Protein AF-A0A1H8G5E6-F1 (afdb_monomer_lite)

Secondary structure (DSSP, 8-state):
-----PPPHHHHHHHHHHHHHHHHHHTT--BPPHHIIIIIHHHHHHHHHHHHHHHHHHHHHHT-SHHHHHHHHHHHTT--SS-GGGS-HHHHHHHHHHHHHHHHHHHIIIIIHHHHHHHHHTS---BHHHHHHHHHHHHHHHHHHHHTHHHHTGGGTS---EEE-TTT--EEE---HHHHHHHHHHHHHHHHHHHHHHHHHHHHHHHHHHHHHHHHHHHHHHHHHHH-

Structure (mmCIF, N/CA/C/O backbone):
data_AF-A0A1H8G5E6-F1
#
_entry.id   AF-A0A1H8G5E6-F1
#
loop_
_atom_site.group_PDB
_atom_site.id
_atom_site.type_symbol
_atom_site.label_atom_id
_atom_site.label_alt_id
_atom_site.label_comp_id
_atom_site.label_asym_id
_atom_site.label_entity_id
_atom_site.label_seq_id
_atom_site.pdbx_PDB_ins_code
_atom_site.Cartn_x
_atom_site.Cartn_y
_atom_site.Cartn_z
_atom_site.occupancy
_atom_site.B_iso_or_equiv
_atom_site.auth_seq_id
_atom_site.auth_comp_id
_atom_site.auth_asym_id
_atom_site.auth_atom_id
_atom_site.pdbx_PDB_model_num
ATOM 1 N N . MET A 1 1 ? -27.940 29.537 53.651 1.00 40.94 1 MET A N 1
ATOM 2 C CA . MET A 1 1 ? -28.148 28.122 54.027 1.00 40.94 1 MET A CA 1
ATOM 3 C C . MET A 1 1 ? -28.596 27.375 52.782 1.00 40.94 1 MET A C 1
ATOM 5 O O . MET A 1 1 ? -29.766 27.451 52.431 1.00 40.94 1 MET A O 1
ATOM 9 N N . SER A 1 2 ? -27.653 26.767 52.059 1.00 41.88 2 SER A N 1
ATOM 10 C CA . SER A 1 2 ? -27.967 25.939 50.889 1.00 41.88 2 SER A CA 1
ATOM 11 C C . SER A 1 2 ? -28.468 24.584 51.388 1.00 41.88 2 SER A C 1
ATOM 13 O O . SER A 1 2 ? -27.817 23.976 52.236 1.00 41.88 2 SER A O 1
ATOM 15 N N . LYS A 1 3 ? -29.653 24.152 50.949 1.00 46.59 3 LYS A N 1
ATOM 16 C CA . LYS A 1 3 ? -30.165 22.811 51.245 1.00 46.59 3 LYS A CA 1
ATOM 17 C C . LYS A 1 3 ? -29.425 21.829 50.341 1.00 46.59 3 LYS A C 1
ATOM 19 O O . LYS A 1 3 ? -29.673 21.812 49.142 1.00 46.59 3 LYS A O 1
ATOM 24 N N . ASP A 1 4 ? -28.549 21.019 50.926 1.00 50.78 4 ASP A N 1
ATOM 25 C CA . ASP A 1 4 ? -28.005 19.828 50.273 1.00 50.78 4 ASP A CA 1
ATOM 26 C C . ASP A 1 4 ? -29.141 18.821 50.051 1.00 50.78 4 ASP A C 1
ATOM 28 O O . ASP A 1 4 ? -29.462 17.993 50.911 1.00 50.78 4 ASP A O 1
ATOM 32 N N . GLU A 1 5 ? -29.798 18.915 48.896 1.00 52.75 5 GLU A N 1
ATOM 33 C CA . GLU A 1 5 ? -30.691 17.866 48.420 1.00 52.75 5 GLU A CA 1
ATOM 34 C C . GLU A 1 5 ? -29.858 16.625 48.103 1.00 52.75 5 GLU A C 1
ATOM 36 O O . GLU A 1 5 ? -29.075 16.579 47.152 1.00 52.75 5 GLU A O 1
ATOM 41 N N . LYS A 1 6 ? -30.009 15.593 48.941 1.00 59.47 6 LYS A N 1
ATOM 42 C CA . LYS A 1 6 ? -29.376 14.298 48.698 1.00 59.47 6 LYS A CA 1
ATOM 43 C C . LYS A 1 6 ? -29.884 13.745 47.359 1.00 59.47 6 LYS A C 1
ATOM 45 O O . LYS A 1 6 ? -31.099 13.636 47.186 1.00 59.47 6 LYS A O 1
ATOM 50 N N . PRO A 1 7 ? -28.984 13.354 46.440 1.00 60.81 7 PRO A N 1
ATOM 51 C CA . PRO A 1 7 ? -29.374 12.864 45.124 1.00 60.81 7 PRO A CA 1
ATOM 52 C C . PRO A 1 7 ? -30.270 11.633 45.260 1.00 60.81 7 PRO A C 1
ATOM 54 O O . PRO A 1 7 ? -30.016 10.756 46.095 1.00 60.81 7 PRO A O 1
ATOM 57 N N . SER A 1 8 ? -31.323 11.561 44.442 1.00 78.12 8 SER A N 1
ATOM 58 C CA . SER A 1 8 ? -32.272 10.454 44.511 1.00 78.12 8 SER A CA 1
ATOM 59 C C . SER A 1 8 ? -31.592 9.121 44.178 1.00 78.12 8 SER A C 1
ATOM 61 O O . SER A 1 8 ? -30.562 9.053 43.499 1.00 78.12 8 SER A O 1
ATOM 63 N N . ARG A 1 9 ? -32.195 8.010 44.619 1.00 69.94 9 ARG A N 1
ATOM 64 C CA . ARG A 1 9 ? -31.722 6.659 44.267 1.00 69.94 9 ARG A CA 1
ATOM 65 C C . ARG A 1 9 ? -31.643 6.442 42.750 1.00 69.94 9 ARG A C 1
ATOM 67 O O . ARG A 1 9 ? -30.745 5.734 42.297 1.00 69.94 9 ARG A O 1
ATOM 74 N N . ALA A 1 10 ? -32.542 7.057 41.980 1.00 67.75 10 ALA A N 1
ATOM 75 C CA . ALA A 1 10 ? -32.539 6.987 40.521 1.00 67.75 10 ALA A CA 1
ATOM 76 C C . ALA A 1 10 ? -31.356 7.761 39.917 1.00 67.75 10 ALA A C 1
ATOM 78 O O . ALA A 1 10 ? -30.710 7.260 38.997 1.00 67.75 10 ALA A O 1
ATOM 79 N N . ASP A 1 11 ? -30.996 8.914 40.487 1.00 66.19 11 ASP A N 1
ATOM 80 C CA . ASP A 1 11 ? -29.836 9.700 40.049 1.00 66.19 11 ASP A CA 1
ATOM 81 C C . ASP A 1 11 ? -28.517 9.000 40.366 1.00 66.19 11 ASP A C 1
ATOM 83 O O . ASP A 1 11 ? -27.605 8.981 39.541 1.00 66.19 11 ASP A O 1
ATOM 87 N N . LEU A 1 12 ? -28.424 8.356 41.530 1.00 69.50 12 LEU A N 1
ATOM 88 C CA . LEU A 1 12 ? -27.279 7.524 41.904 1.00 69.50 12 LEU A CA 1
ATOM 89 C C . LEU A 1 12 ? -27.131 6.301 40.988 1.00 69.50 12 LEU A C 1
ATOM 91 O O . LEU A 1 12 ? -26.017 5.981 40.574 1.00 69.50 12 LEU A O 1
ATOM 95 N N . ALA A 1 13 ? -28.233 5.635 40.634 1.00 68.94 13 ALA A N 1
ATOM 96 C CA . ALA A 1 13 ? -28.220 4.512 39.698 1.00 68.94 13 ALA A CA 1
ATOM 97 C C . ALA A 1 13 ? -27.838 4.957 38.278 1.00 68.94 13 ALA A C 1
ATOM 99 O O . ALA A 1 13 ? -26.996 4.324 37.641 1.00 68.94 13 ALA A O 1
ATOM 100 N N . ARG A 1 14 ? -28.388 6.084 37.808 1.00 66.31 14 ARG A N 1
ATOM 101 C CA . ARG A 1 14 ? -28.044 6.700 36.521 1.00 66.31 14 ARG A CA 1
ATOM 102 C C . ARG A 1 14 ? -26.569 7.091 36.475 1.00 66.31 14 ARG A C 1
ATOM 104 O O . ARG A 1 14 ? -25.896 6.732 35.517 1.00 66.31 14 ARG A O 1
ATOM 111 N N . ARG A 1 15 ? -26.043 7.734 37.525 1.00 63.72 15 ARG A N 1
ATOM 112 C CA . ARG A 1 15 ? -24.619 8.092 37.655 1.00 63.72 15 ARG A CA 1
ATOM 113 C C . ARG A 1 15 ? -23.705 6.875 37.677 1.00 63.72 15 ARG A C 1
ATOM 115 O O . ARG A 1 15 ? -22.676 6.914 37.022 1.00 63.72 15 ARG A O 1
ATOM 122 N N . LYS A 1 16 ? -24.081 5.787 38.357 1.00 67.75 16 LYS A N 1
ATOM 123 C CA . LYS A 1 16 ? -23.313 4.530 38.334 1.00 67.75 16 LYS A CA 1
ATOM 124 C C . LYS A 1 16 ? -23.308 3.872 36.955 1.00 67.75 16 LYS A C 1
ATOM 126 O O . LYS A 1 16 ? -22.277 3.361 36.538 1.00 67.75 16 LYS A O 1
ATOM 131 N N . ARG A 1 17 ? -24.435 3.900 36.237 1.00 65.00 17 ARG A N 1
ATOM 132 C CA . ARG A 1 17 ? -24.546 3.355 34.872 1.00 65.00 17 ARG A CA 1
ATOM 133 C C . ARG A 1 17 ? -23.722 4.164 33.873 1.00 65.00 17 ARG A C 1
ATOM 135 O O . ARG A 1 17 ? -22.998 3.589 33.073 1.00 65.00 17 ARG A O 1
ATOM 142 N N . ILE A 1 18 ? -23.802 5.487 33.988 1.00 60.78 18 ILE A N 1
ATOM 143 C CA . ILE A 1 18 ? -22.958 6.463 33.296 1.00 60.78 18 ILE A CA 1
ATOM 144 C C . ILE A 1 18 ? -21.492 6.159 33.617 1.00 60.78 18 ILE A C 1
ATOM 146 O O . ILE A 1 18 ? -20.744 5.835 32.711 1.00 60.78 18 ILE A O 1
ATOM 150 N N . GLN A 1 19 ? -21.084 6.126 34.886 1.00 58.16 19 GLN A N 1
ATOM 151 C CA . GLN A 1 19 ? -19.709 5.800 35.276 1.00 58.16 19 GLN A CA 1
ATOM 152 C C . GLN A 1 19 ? -19.228 4.442 34.759 1.00 58.16 19 GLN A C 1
ATOM 154 O O . GLN A 1 19 ? -18.068 4.353 34.394 1.00 58.16 19 GLN A O 1
ATOM 159 N N . ALA A 1 20 ? -20.069 3.406 34.708 1.00 59.12 20 ALA A N 1
ATOM 160 C CA . ALA A 1 20 ? -19.693 2.106 34.150 1.00 59.12 20 ALA A CA 1
ATOM 161 C C . ALA A 1 20 ? -19.451 2.182 32.631 1.00 59.12 20 ALA A C 1
ATOM 163 O O . ALA A 1 20 ? -18.379 1.801 32.176 1.00 59.12 20 ALA A O 1
ATOM 164 N N . LEU A 1 21 ? -20.384 2.776 31.876 1.00 56.91 21 LEU A N 1
ATOM 165 C CA . LEU A 1 21 ? -20.224 3.048 30.438 1.00 56.91 21 LEU A CA 1
ATOM 166 C C . LEU A 1 21 ? -18.992 3.923 30.150 1.00 56.91 21 LEU A C 1
ATOM 168 O O . LEU A 1 21 ? -18.261 3.690 29.192 1.00 56.91 21 LEU A O 1
ATOM 172 N N . TYR A 1 22 ? -18.735 4.918 31.001 1.00 55.50 22 TYR A N 1
ATOM 173 C CA . TYR A 1 22 ? -17.594 5.819 30.869 1.00 55.50 22 TYR A CA 1
ATOM 174 C C . TYR A 1 22 ? -16.282 5.210 31.367 1.00 55.50 22 TYR A C 1
ATOM 176 O O . TYR A 1 22 ? -15.231 5.643 30.915 1.00 55.50 22 TYR A O 1
ATOM 184 N N . LYS A 1 23 ? -16.303 4.198 32.241 1.00 48.22 23 LYS A N 1
ATOM 185 C CA . LYS A 1 23 ? -15.109 3.455 32.670 1.00 48.22 23 LYS A CA 1
ATOM 186 C C . LYS A 1 23 ? -14.569 2.583 31.533 1.00 48.22 23 LYS A C 1
ATOM 188 O O . LYS A 1 23 ? -13.357 2.559 31.345 1.00 48.22 23 LYS A O 1
ATOM 193 N N . ASP A 1 24 ? -15.450 1.992 30.725 1.00 51.56 24 ASP A N 1
ATOM 194 C CA . ASP A 1 24 ? -15.076 1.272 29.495 1.00 51.56 24 ASP A CA 1
ATOM 195 C C . ASP A 1 24 ? -14.488 2.217 28.424 1.00 51.56 24 ASP A C 1
ATOM 197 O O . ASP A 1 24 ? -13.562 1.860 27.694 1.00 51.56 24 ASP A O 1
ATOM 201 N N . LEU A 1 25 ? -14.965 3.466 28.369 1.00 53.72 25 LEU A N 1
ATOM 202 C CA . LEU A 1 25 ? -14.396 4.529 27.525 1.00 53.72 25 LEU A CA 1
ATOM 203 C C . LEU A 1 25 ? -13.064 5.086 28.072 1.00 53.72 25 LEU A C 1
ATOM 205 O O . LEU A 1 25 ? -12.154 5.369 27.290 1.00 53.72 25 LEU A O 1
ATOM 209 N N . ALA A 1 26 ? -12.937 5.227 29.397 1.00 43.47 26 ALA A N 1
ATOM 210 C CA . ALA A 1 26 ? -11.793 5.823 30.095 1.00 43.47 26 ALA A CA 1
ATOM 211 C C . ALA A 1 26 ? -10.578 4.894 30.199 1.00 43.47 26 ALA A C 1
ATOM 213 O O . ALA A 1 26 ? -9.447 5.373 30.159 1.00 43.47 26 ALA A O 1
ATOM 214 N N . LEU A 1 27 ? -10.797 3.579 30.309 1.00 49.34 27 LEU A N 1
ATOM 215 C CA . LEU A 1 27 ? -9.716 2.588 30.323 1.00 49.34 27 LEU A CA 1
ATOM 216 C C . LEU A 1 27 ? -9.159 2.296 28.926 1.00 49.34 27 LEU A C 1
ATOM 218 O O . LEU A 1 27 ? -8.155 1.609 28.805 1.00 49.34 27 LEU A O 1
ATOM 222 N N . GLY A 1 28 ? -9.746 2.894 27.883 1.00 59.09 28 GLY A N 1
ATOM 223 C CA . GLY A 1 28 ? -9.343 2.663 26.508 1.00 59.09 28 GLY A CA 1
ATOM 224 C C . GLY A 1 28 ? -9.721 1.251 26.108 1.00 59.09 28 GLY A C 1
ATOM 225 O O . GLY A 1 28 ? -8.910 0.352 26.253 1.00 59.09 28 GLY A O 1
ATOM 226 N N . ARG A 1 29 ? -10.953 1.094 25.608 1.00 72.19 29 ARG A N 1
ATOM 227 C CA . ARG A 1 29 ? -11.493 -0.141 25.029 1.00 72.19 29 ARG A CA 1
ATOM 228 C C . ARG A 1 29 ? -10.386 -1.092 24.567 1.00 72.19 29 ARG A C 1
ATOM 230 O O . ARG A 1 29 ? -9.673 -0.765 23.622 1.00 72.19 29 ARG A O 1
ATOM 237 N N . GLU A 1 30 ? -10.253 -2.221 25.252 1.00 76.12 30 GLU A N 1
ATOM 238 C CA . GLU A 1 30 ? -9.234 -3.230 24.947 1.00 76.12 30 GLU A CA 1
ATOM 239 C C . GLU A 1 30 ? -9.726 -4.161 23.833 1.00 76.12 30 GLU A C 1
ATOM 241 O O . GLU A 1 30 ? -8.965 -4.539 22.945 1.00 76.12 30 GLU A O 1
ATOM 246 N N . GLU A 1 31 ? -11.031 -4.439 23.808 1.00 83.94 31 GLU A N 1
ATOM 247 C CA . GLU A 1 31 ? -11.641 -5.387 22.880 1.00 83.94 31 GLU A CA 1
ATOM 248 C C . GLU A 1 31 ? -12.154 -4.748 21.581 1.00 83.94 31 GLU A C 1
ATOM 250 O O . GLU A 1 31 ? -12.761 -3.671 21.551 1.00 83.94 31 GLU A O 1
ATOM 255 N N . LEU A 1 32 ? -11.968 -5.474 20.480 1.00 86.81 32 LEU A N 1
ATOM 256 C CA . LEU A 1 32 ? -12.544 -5.122 19.186 1.00 86.81 32 LEU A CA 1
ATOM 257 C C . LEU A 1 32 ? -14.054 -5.379 19.174 1.00 86.81 32 LEU A C 1
ATOM 259 O O . LEU A 1 32 ? -14.525 -6.414 19.651 1.00 86.81 32 LEU A O 1
ATOM 263 N N . ASN A 1 33 ? -14.809 -4.473 18.556 1.00 86.25 33 ASN A N 1
ATOM 264 C CA . ASN A 1 33 ? -16.237 -4.694 18.330 1.00 86.25 33 ASN A CA 1
ATOM 265 C C . ASN A 1 33 ? -16.465 -5.613 17.102 1.00 86.25 33 ASN A C 1
ATOM 267 O O . ASN A 1 33 ? -15.547 -5.796 16.297 1.00 86.25 33 ASN A O 1
ATOM 271 N N . PRO A 1 34 ? -17.671 -6.188 16.919 1.00 88.56 34 PRO A N 1
ATOM 272 C CA . PRO A 1 34 ? -17.957 -7.063 15.777 1.00 88.56 34 PRO A CA 1
ATOM 273 C C . PRO A 1 34 ? -17.716 -6.395 14.420 1.00 88.56 34 PRO A C 1
ATOM 275 O O . PRO A 1 34 ? -17.130 -7.005 13.535 1.00 88.56 34 PRO A O 1
ATOM 278 N N . GLY A 1 35 ? -18.068 -5.113 14.270 1.00 88.12 35 GLY A N 1
ATOM 279 C CA . GLY A 1 35 ? -17.821 -4.369 13.032 1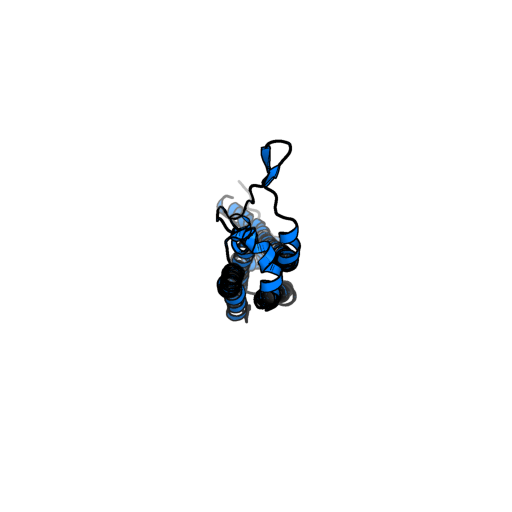.00 88.12 35 GLY A CA 1
ATOM 280 C C . GLY A 1 35 ? -16.333 -4.267 12.684 1.00 88.12 35 GLY A C 1
ATOM 281 O O . GLY A 1 35 ? -15.954 -4.334 11.518 1.00 88.12 35 GLY A O 1
ATOM 282 N N . GLU A 1 36 ? -15.457 -4.168 13.678 1.00 90.88 36 GLU A N 1
ATOM 283 C CA . GLU A 1 36 ? -14.013 -4.143 13.455 1.00 90.88 36 GLU A CA 1
ATOM 284 C C . GLU A 1 36 ? -13.464 -5.511 13.0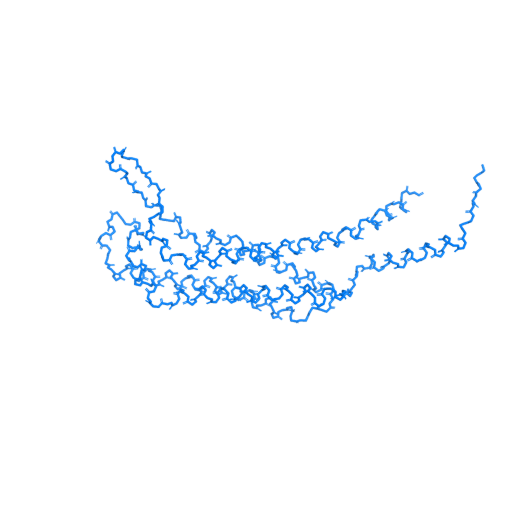78 1.00 90.88 36 GLU A C 1
ATOM 286 O O . GLU A 1 36 ? -12.695 -5.610 12.120 1.00 90.88 36 GLU A O 1
ATOM 291 N N . LYS A 1 37 ? -13.883 -6.553 13.807 1.00 92.00 37 LYS A N 1
ATOM 292 C CA . LYS A 1 37 ? -13.446 -7.937 13.581 1.00 92.00 37 LYS A CA 1
ATOM 293 C C . LYS A 1 37 ? -13.922 -8.475 12.232 1.00 92.00 37 LYS A C 1
ATOM 295 O O . LYS A 1 37 ? -13.148 -9.099 11.515 1.00 92.00 37 LYS A O 1
ATOM 300 N N . GLU A 1 38 ? -15.183 -8.233 11.892 1.00 93.12 38 GLU A N 1
ATOM 301 C CA . GLU A 1 38 ? -15.859 -8.877 10.761 1.00 93.12 38 GLU A CA 1
ATOM 302 C C . GLU A 1 38 ? -15.846 -8.023 9.490 1.00 93.12 38 GLU A C 1
ATOM 304 O O . GLU A 1 38 ? -15.947 -8.565 8.391 1.00 93.12 38 GLU A O 1
ATOM 309 N N . VAL A 1 39 ? -15.700 -6.696 9.612 1.00 92.62 39 VAL A N 1
ATOM 310 C CA . VAL A 1 39 ? -15.788 -5.780 8.464 1.00 92.62 39 VAL A CA 1
ATOM 311 C C . VAL A 1 39 ? -14.502 -4.987 8.275 1.00 92.62 39 VAL A C 1
ATOM 313 O O . VAL A 1 39 ? -13.847 -5.146 7.246 1.00 92.62 39 VAL A O 1
ATOM 316 N N . LEU A 1 40 ? -14.105 -4.155 9.243 1.00 91.75 40 LEU A N 1
ATOM 317 C CA . LEU A 1 40 ? -12.987 -3.221 9.063 1.00 91.75 40 LEU A CA 1
ATOM 318 C C . LEU A 1 40 ? -11.666 -3.945 8.781 1.00 91.75 40 LEU A C 1
ATOM 320 O O . LEU A 1 40 ? -11.020 -3.670 7.771 1.00 91.75 40 LEU A O 1
ATOM 324 N N . ILE A 1 41 ? -11.259 -4.869 9.658 1.00 94.44 41 ILE A N 1
ATOM 325 C CA . ILE A 1 41 ? -9.977 -5.574 9.533 1.00 94.44 41 ILE A CA 1
ATOM 326 C C . ILE A 1 41 ? -9.930 -6.402 8.237 1.00 94.44 41 ILE A C 1
ATOM 328 O O . ILE A 1 41 ? -8.967 -6.231 7.479 1.00 94.44 41 ILE A O 1
ATOM 332 N N . PRO A 1 42 ? -10.942 -7.237 7.911 1.00 95.50 42 PRO A N 1
ATOM 333 C CA . PRO A 1 42 ? -10.962 -7.973 6.648 1.00 95.50 42 PRO A CA 1
ATOM 334 C C . PRO A 1 42 ? -10.933 -7.065 5.415 1.00 95.50 42 PRO A C 1
ATOM 336 O O . PRO A 1 42 ? -10.178 -7.331 4.480 1.00 95.50 42 PRO A O 1
ATOM 339 N N . GLN A 1 43 ? -11.691 -5.962 5.408 1.00 95.12 43 GLN A N 1
ATOM 340 C CA . GLN A 1 43 ? -11.692 -5.032 4.276 1.00 95.12 43 GLN A CA 1
ATOM 341 C C . GLN A 1 43 ? -10.334 -4.361 4.079 1.00 95.12 43 GLN A C 1
ATOM 343 O O . GLN A 1 43 ? -9.849 -4.287 2.950 1.00 95.12 43 GLN A O 1
ATOM 348 N N . LEU A 1 44 ? -9.701 -3.889 5.155 1.00 95.56 44 LEU A N 1
ATOM 349 C CA . LEU A 1 44 ? -8.383 -3.260 5.071 1.00 95.56 44 LEU A CA 1
ATOM 350 C C . LEU A 1 44 ? -7.325 -4.243 4.569 1.00 95.56 44 LEU A C 1
ATOM 352 O O . LEU A 1 44 ? -6.518 -3.884 3.714 1.00 95.56 44 LEU A O 1
ATOM 356 N N . ARG A 1 45 ? -7.369 -5.502 5.013 1.00 95.75 45 ARG A N 1
ATOM 357 C CA . ARG A 1 45 ? -6.499 -6.561 4.483 1.00 95.75 45 ARG A CA 1
ATOM 358 C C . ARG A 1 45 ? -6.731 -6.823 3.008 1.00 95.75 45 ARG A C 1
ATOM 360 O O . ARG A 1 45 ? -5.771 -6.817 2.248 1.00 95.75 45 ARG A O 1
ATOM 367 N N . GLY A 1 46 ? -7.989 -6.958 2.591 1.00 95.44 46 GLY A N 1
ATOM 368 C CA . GLY A 1 46 ? -8.327 -7.148 1.182 1.00 95.44 46 GLY A CA 1
ATOM 369 C C . GLY A 1 46 ? -7.812 -6.007 0.298 1.00 95.44 46 GLY A C 1
ATOM 370 O O . GLY A 1 46 ? -7.347 -6.249 -0.817 1.00 95.44 46 GLY A O 1
ATOM 371 N N . ARG A 1 47 ? -7.815 -4.765 0.805 1.00 95.38 47 ARG A N 1
ATOM 372 C CA . ARG A 1 47 ? -7.211 -3.612 0.116 1.00 95.38 47 ARG A CA 1
ATOM 373 C C . ARG A 1 47 ? -5.686 -3.713 0.045 1.00 95.38 47 ARG A C 1
ATOM 375 O O . ARG A 1 47 ? -5.127 -3.457 -1.017 1.00 95.38 47 ARG A O 1
ATOM 382 N N . VAL A 1 48 ? -5.013 -4.129 1.119 1.00 95.94 48 VAL A N 1
ATOM 383 C CA . VAL A 1 48 ? -3.554 -4.361 1.118 1.00 95.94 48 VAL A CA 1
ATOM 384 C C . VAL A 1 48 ? -3.159 -5.464 0.138 1.00 95.94 48 VAL A C 1
ATOM 386 O O . VAL A 1 48 ? -2.251 -5.277 -0.668 1.00 95.94 48 VAL A O 1
ATOM 389 N N . GLU A 1 49 ? -3.874 -6.586 0.145 1.00 96.12 49 GLU A N 1
ATOM 390 C CA . GLU A 1 49 ? -3.671 -7.685 -0.801 1.00 96.12 49 GLU A CA 1
ATOM 391 C C . GLU A 1 49 ? -3.917 -7.246 -2.247 1.00 96.12 49 GLU A C 1
ATOM 393 O O . GLU A 1 49 ? -3.197 -7.655 -3.157 1.00 96.12 49 GLU A O 1
ATOM 398 N N . PHE A 1 50 ? -4.918 -6.394 -2.480 1.00 94.06 50 PHE A N 1
ATOM 399 C CA . PHE A 1 50 ? -5.143 -5.808 -3.795 1.00 94.06 50 PHE A CA 1
ATOM 400 C C . PHE A 1 50 ? -3.960 -4.940 -4.236 1.00 94.06 50 PHE A C 1
ATOM 402 O O . PHE A 1 50 ? -3.480 -5.106 -5.358 1.00 94.06 50 PHE A O 1
ATOM 409 N N . MET A 1 51 ? -3.463 -4.057 -3.362 1.00 93.31 51 MET A N 1
ATOM 410 C CA . MET A 1 51 ? -2.289 -3.228 -3.657 1.00 93.31 51 MET A CA 1
ATOM 411 C C . MET A 1 51 ? -1.066 -4.098 -3.981 1.00 93.31 51 MET A C 1
ATOM 413 O O . MET A 1 51 ? -0.397 -3.858 -4.983 1.00 93.31 51 MET A O 1
ATOM 417 N N . LEU A 1 52 ? -0.826 -5.166 -3.211 1.00 94.25 52 LEU A N 1
ATOM 418 C CA . LEU A 1 52 ? 0.233 -6.142 -3.489 1.00 94.25 52 LEU A CA 1
ATOM 419 C C . LEU A 1 52 ? 0.116 -6.753 -4.887 1.00 94.25 52 LEU A C 1
ATOM 421 O O . LEU A 1 52 ? 1.095 -6.760 -5.633 1.00 94.25 52 LEU A O 1
ATOM 425 N N . ARG A 1 53 ? -1.079 -7.218 -5.273 1.00 93.56 53 ARG A N 1
ATOM 426 C CA . ARG A 1 53 ? -1.307 -7.783 -6.614 1.00 93.56 53 ARG A CA 1
ATOM 427 C C . ARG A 1 53 ? -1.004 -6.775 -7.722 1.00 93.56 53 ARG A C 1
ATOM 429 O O . ARG A 1 53 ? -0.445 -7.157 -8.746 1.00 93.56 53 ARG A O 1
ATOM 436 N N . ARG A 1 54 ? -1.325 -5.494 -7.524 1.00 89.31 54 ARG A N 1
ATOM 437 C CA . ARG A 1 54 ? -1.037 -4.441 -8.511 1.00 89.31 54 ARG A CA 1
ATOM 438 C C . ARG A 1 54 ? 0.444 -4.107 -8.613 1.00 89.31 54 ARG A C 1
ATOM 440 O O . ARG A 1 54 ? 0.946 -3.983 -9.725 1.00 89.31 54 ARG A O 1
ATOM 447 N N . PHE A 1 55 ? 1.174 -4.059 -7.502 1.00 89.44 55 PHE A N 1
ATOM 448 C CA . PHE A 1 55 ? 2.633 -3.918 -7.557 1.00 89.44 55 PHE A CA 1
ATOM 449 C C . PHE A 1 55 ? 3.312 -5.123 -8.222 1.00 89.44 55 PHE A C 1
ATOM 451 O O . PHE A 1 55 ? 4.227 -4.953 -9.026 1.00 89.44 55 PHE A O 1
ATOM 458 N N . GLN A 1 56 ? 2.827 -6.339 -7.969 1.00 91.38 56 GLN A N 1
ATOM 459 C CA . GLN A 1 56 ? 3.307 -7.539 -8.662 1.00 91.38 56 GLN A CA 1
ATOM 460 C C . GLN A 1 56 ? 3.016 -7.494 -10.167 1.00 91.38 56 GLN A C 1
ATOM 462 O O . GLN A 1 56 ? 3.842 -7.918 -10.974 1.00 91.38 56 GLN A O 1
ATOM 467 N N . GLU A 1 57 ? 1.867 -6.954 -10.567 1.00 87.44 57 GLU A N 1
ATOM 468 C CA . GLU A 1 57 ? 1.554 -6.738 -11.976 1.00 87.44 57 GLU A CA 1
ATOM 469 C C . GLU A 1 57 ? 2.471 -5.692 -12.617 1.00 87.44 57 GLU A C 1
ATOM 471 O O . GLU A 1 57 ? 3.006 -5.957 -13.692 1.00 87.44 57 GLU A O 1
ATOM 476 N N . LEU A 1 58 ? 2.724 -4.560 -11.953 1.00 84.00 58 LEU A N 1
ATOM 477 C CA . LEU A 1 58 ? 3.698 -3.558 -12.403 1.00 84.00 58 LEU A CA 1
ATOM 478 C C . LEU A 1 58 ? 5.081 -4.181 -12.622 1.00 84.00 58 LEU A C 1
ATOM 480 O O . LEU A 1 58 ? 5.698 -3.985 -13.669 1.00 84.00 58 LEU A O 1
ATOM 484 N N . LYS A 1 59 ? 5.532 -5.012 -11.678 1.00 86.69 59 LYS A N 1
ATOM 485 C CA . LYS A 1 59 ? 6.781 -5.774 -11.796 1.00 86.69 59 LYS A CA 1
ATOM 486 C C . LYS A 1 59 ? 6.762 -6.744 -12.984 1.00 86.69 59 LYS A C 1
ATOM 488 O O . LYS A 1 59 ? 7.755 -6.896 -13.697 1.00 86.69 59 LYS A O 1
ATOM 493 N N . ARG A 1 60 ? 5.627 -7.399 -13.240 1.00 87.38 60 ARG A N 1
ATOM 494 C CA . ARG A 1 60 ? 5.449 -8.293 -14.396 1.00 87.38 60 ARG A CA 1
ATOM 495 C C . ARG A 1 60 ? 5.506 -7.532 -15.722 1.00 87.38 60 ARG A C 1
ATOM 497 O O . ARG A 1 60 ? 6.081 -8.034 -16.680 1.00 87.38 60 ARG A O 1
ATOM 504 N N . ILE A 1 61 ? 4.933 -6.331 -15.782 1.00 81.56 61 ILE A N 1
ATOM 505 C CA . ILE A 1 61 ? 5.023 -5.467 -16.964 1.00 81.56 61 ILE A CA 1
ATOM 506 C C . ILE A 1 61 ? 6.483 -5.048 -17.172 1.00 81.56 61 ILE A C 1
ATOM 508 O O . ILE A 1 61 ? 6.997 -5.189 -18.278 1.00 81.56 61 ILE A O 1
ATOM 512 N N . ALA A 1 62 ? 7.176 -4.626 -16.110 1.00 79.19 62 ALA A N 1
ATOM 513 C CA . ALA A 1 62 ? 8.585 -4.239 -16.178 1.00 79.19 62 ALA A CA 1
ATOM 514 C C . ALA A 1 62 ? 9.525 -5.384 -16.603 1.00 79.19 62 ALA A C 1
ATOM 516 O O . ALA A 1 62 ? 10.537 -5.136 -17.249 1.00 79.19 62 ALA A O 1
ATOM 517 N N . SER A 1 63 ? 9.185 -6.637 -16.287 1.00 83.94 63 SER A N 1
ATOM 518 C CA . SER A 1 63 ? 9.970 -7.822 -16.674 1.00 83.94 63 SER A CA 1
ATOM 519 C C . SER A 1 63 ? 9.608 -8.406 -18.047 1.00 83.94 63 SER A C 1
ATOM 521 O O . SER A 1 63 ? 10.226 -9.381 -18.485 1.00 83.94 63 SER A O 1
ATOM 523 N N . ASN A 1 64 ? 8.629 -7.834 -18.758 1.00 81.75 64 ASN A N 1
ATOM 524 C CA . ASN A 1 64 ? 8.279 -8.285 -20.101 1.00 81.75 64 ASN A CA 1
ATOM 525 C C . ASN A 1 64 ? 9.418 -7.960 -21.090 1.00 81.75 64 ASN A C 1
ATOM 527 O O . ASN A 1 64 ? 9.891 -6.834 -21.163 1.00 81.75 64 ASN A O 1
ATOM 531 N N . LYS A 1 65 ? 9.847 -8.939 -21.890 1.00 76.62 65 LYS A N 1
ATOM 532 C CA . LYS A 1 65 ? 10.949 -8.784 -22.857 1.00 76.62 65 LYS A CA 1
ATOM 533 C C . LYS A 1 65 ? 10.596 -7.907 -24.063 1.00 76.62 65 LYS A C 1
ATOM 535 O O . LYS A 1 65 ? 11.503 -7.378 -24.705 1.00 76.62 65 LYS A O 1
ATOM 540 N N . ASP A 1 66 ? 9.309 -7.724 -24.342 1.00 73.19 66 ASP A N 1
ATOM 541 C CA . ASP A 1 66 ? 8.825 -6.903 -25.458 1.00 73.19 66 ASP A CA 1
ATOM 542 C C . ASP A 1 66 ? 8.796 -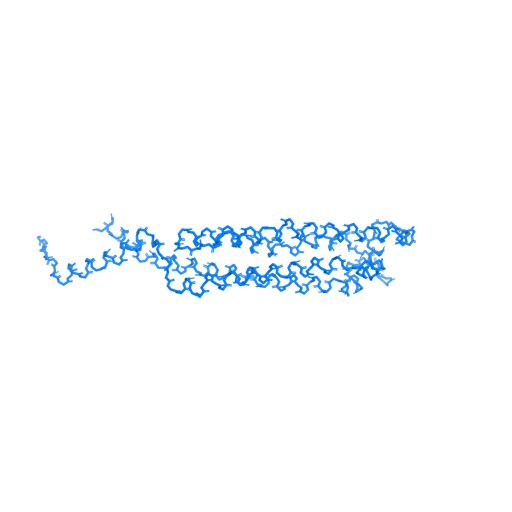5.407 -25.105 1.00 73.19 66 ASP A C 1
ATOM 544 O O . ASP A 1 66 ? 8.941 -4.540 -25.968 1.00 73.19 66 ASP A O 1
ATOM 548 N N . VAL A 1 67 ? 8.667 -5.103 -23.813 1.00 69.50 67 VAL A N 1
ATOM 549 C CA . VAL A 1 67 ? 8.635 -3.751 -23.238 1.00 69.50 67 VAL A CA 1
ATOM 550 C C . VAL A 1 67 ? 9.914 -2.967 -23.583 1.00 69.50 67 VAL A C 1
ATOM 552 O O . VAL A 1 67 ? 9.782 -1.874 -24.134 1.00 69.50 67 VAL A O 1
ATOM 555 N N . PRO A 1 68 ? 11.137 -3.516 -23.424 1.00 65.19 68 PRO A N 1
ATOM 556 C CA . PRO A 1 68 ? 12.362 -2.889 -23.917 1.00 65.19 68 PRO A CA 1
ATOM 557 C C . PRO A 1 68 ? 12.349 -2.561 -25.413 1.00 65.19 68 PRO A C 1
ATOM 559 O O . PRO A 1 68 ? 12.810 -1.492 -25.813 1.00 65.19 68 PRO A O 1
ATOM 562 N N . HIS A 1 69 ? 11.818 -3.448 -26.260 1.00 68.25 69 HIS A N 1
ATOM 563 C CA . HIS A 1 69 ? 11.762 -3.228 -27.709 1.00 68.25 69 HIS A CA 1
ATOM 564 C C . HIS A 1 69 ? 10.826 -2.080 -28.089 1.00 68.25 69 HIS A C 1
ATOM 566 O O . HIS A 1 69 ? 11.207 -1.229 -28.893 1.00 68.25 69 HIS A O 1
ATOM 572 N N . LEU A 1 70 ? 9.651 -2.015 -27.463 1.00 66.00 70 LEU A N 1
ATOM 573 C CA . LEU A 1 70 ? 8.691 -0.926 -27.655 1.00 66.00 70 LEU A CA 1
ATOM 574 C C . LEU A 1 70 ? 9.218 0.402 -27.092 1.00 66.00 70 LEU A C 1
ATOM 576 O O . LEU A 1 70 ? 9.019 1.456 -27.690 1.00 66.00 70 LEU A O 1
ATOM 580 N N . ALA A 1 71 ? 9.943 0.348 -25.975 1.00 63.59 71 ALA A N 1
ATOM 581 C CA . ALA A 1 71 ? 10.514 1.520 -25.331 1.00 63.59 71 ALA A CA 1
ATOM 582 C C . ALA A 1 71 ? 11.762 2.060 -26.035 1.00 63.59 71 ALA A C 1
ATOM 584 O O . ALA A 1 71 ? 11.989 3.259 -25.967 1.00 63.59 71 ALA A O 1
ATOM 585 N N . THR A 1 72 ? 12.562 1.233 -26.724 1.00 64.88 72 THR A N 1
ATOM 586 C CA . THR A 1 72 ? 13.875 1.631 -27.284 1.00 64.88 72 THR A CA 1
ATOM 587 C C . THR A 1 72 ? 13.779 2.849 -28.212 1.00 64.88 72 THR A C 1
ATOM 589 O O . THR A 1 72 ? 14.602 3.759 -28.126 1.00 64.88 72 THR A O 1
ATOM 592 N N . GLN A 1 73 ? 12.776 2.908 -29.094 1.00 62.31 73 GLN A N 1
ATOM 593 C CA . GLN A 1 73 ? 12.620 4.050 -30.005 1.00 62.31 73 GLN A CA 1
ATOM 594 C C . GLN A 1 73 ? 12.247 5.337 -29.262 1.00 62.31 73 GLN A C 1
ATOM 596 O O . GLN A 1 73 ? 12.804 6.395 -29.558 1.00 62.31 73 GLN A O 1
ATOM 601 N N . SER A 1 74 ? 11.365 5.239 -28.266 1.00 61.94 74 SER A N 1
ATOM 602 C CA . SER A 1 74 ? 10.973 6.369 -27.422 1.00 61.94 74 SER A CA 1
ATOM 603 C C . SER A 1 74 ? 12.125 6.806 -26.509 1.00 61.94 74 SER A C 1
ATOM 605 O O . SER A 1 74 ? 12.435 7.989 -26.463 1.00 61.94 74 SER A O 1
ATOM 607 N N . PHE A 1 75 ? 12.844 5.870 -25.878 1.00 61.47 75 PHE A N 1
ATOM 608 C CA . PHE A 1 75 ? 13.985 6.130 -24.989 1.00 61.47 75 PHE A CA 1
ATOM 609 C C . PHE A 1 75 ? 15.179 6.774 -25.686 1.00 61.47 75 PHE A C 1
ATOM 611 O O . PHE A 1 75 ? 15.889 7.559 -25.071 1.00 61.47 75 PHE A O 1
ATOM 618 N N . ARG A 1 76 ? 15.408 6.501 -26.976 1.00 62.00 76 ARG A N 1
ATOM 619 C CA . ARG A 1 76 ? 16.482 7.162 -27.735 1.00 62.00 76 ARG A CA 1
ATOM 620 C C . ARG A 1 76 ? 16.282 8.674 -27.829 1.00 62.00 76 ARG A C 1
ATOM 622 O O . ARG A 1 76 ? 17.258 9.416 -27.782 1.00 62.00 76 ARG A O 1
ATOM 629 N N . LYS A 1 77 ? 15.027 9.127 -27.933 1.00 58.69 77 LYS A N 1
ATOM 630 C CA . LYS A 1 77 ? 14.669 10.555 -27.898 1.00 58.69 77 LYS A CA 1
ATOM 631 C C . LYS A 1 77 ? 14.856 11.162 -26.498 1.00 58.69 77 LYS A C 1
ATOM 633 O O . LYS A 1 77 ? 14.854 12.378 -26.357 1.00 58.69 77 LYS A O 1
ATOM 638 N N . LEU A 1 78 ? 15.035 10.309 -25.488 1.00 53.78 78 LEU A N 1
ATOM 639 C CA . LEU A 1 78 ? 15.198 10.624 -24.075 1.00 53.78 78 LEU A CA 1
ATOM 640 C C . LEU A 1 78 ? 16.638 10.352 -23.609 1.00 53.78 78 LEU A C 1
ATOM 642 O O . LEU A 1 78 ? 16.839 9.787 -22.543 1.00 53.78 78 LEU A O 1
ATOM 646 N N . LEU A 1 79 ? 17.665 10.678 -24.396 1.00 56.94 79 LEU A N 1
ATOM 647 C CA . LEU A 1 79 ? 19.052 10.650 -23.912 1.00 56.94 79 LEU A CA 1
ATOM 648 C C . LEU A 1 79 ? 19.612 12.070 -23.879 1.00 56.94 79 LEU A C 1
ATOM 650 O O . LEU A 1 79 ? 19.368 12.826 -24.817 1.00 56.94 79 LEU A O 1
ATOM 654 N N . PRO A 1 80 ? 20.370 12.466 -22.834 1.00 51.84 80 PRO A N 1
ATOM 655 C CA . PRO A 1 80 ? 20.748 13.864 -22.607 1.00 51.84 80 PRO A CA 1
ATOM 656 C C . PRO A 1 80 ? 21.902 14.303 -23.528 1.00 51.84 80 PRO A C 1
ATOM 658 O O . PRO A 1 80 ? 22.547 15.326 -23.319 1.00 51.84 80 PRO A O 1
ATOM 661 N N . THR A 1 81 ? 22.204 13.493 -24.539 1.00 56.00 81 THR A N 1
ATOM 662 C CA . THR A 1 81 ? 23.235 13.718 -25.544 1.00 56.00 81 THR A CA 1
ATOM 663 C C . THR A 1 81 ? 22.759 14.714 -26.589 1.00 56.00 81 THR A C 1
ATOM 665 O O . THR A 1 81 ? 21.661 14.573 -27.115 1.00 56.00 81 THR A O 1
ATOM 668 N N . MET A 1 82 ? 23.635 15.651 -26.967 1.00 48.44 82 MET A N 1
ATOM 669 C CA . MET A 1 82 ? 23.381 16.627 -28.038 1.00 48.44 82 MET A CA 1
ATOM 670 C C . MET A 1 82 ? 23.091 15.986 -29.409 1.00 48.44 82 MET A C 1
ATOM 672 O O . MET A 1 82 ? 22.583 16.661 -30.298 1.00 48.44 82 MET A O 1
ATOM 676 N N . GLU A 1 83 ? 23.376 14.689 -29.582 1.00 59.97 83 GLU A N 1
ATOM 677 C CA . GLU A 1 83 ? 23.137 13.935 -30.817 1.00 59.97 83 GLU A CA 1
ATOM 678 C C . GLU A 1 83 ? 22.560 12.533 -30.503 1.00 59.97 83 GLU A C 1
ATOM 680 O O . GLU A 1 83 ? 23.278 11.530 -30.573 1.00 59.97 83 GLU A O 1
ATOM 685 N N . PRO A 1 84 ? 21.264 12.419 -30.149 1.00 58.09 84 PRO A N 1
ATOM 686 C CA . PRO A 1 84 ? 20.610 11.139 -29.826 1.00 58.09 84 PRO A CA 1
ATOM 687 C C . PRO A 1 84 ? 20.655 10.121 -30.985 1.00 58.09 84 PRO A C 1
ATOM 689 O O . PRO A 1 84 ? 20.580 8.905 -30.780 1.00 58.09 84 PRO A O 1
ATOM 692 N N . GLU A 1 85 ? 20.856 10.596 -32.216 1.00 62.53 85 GLU A N 1
ATOM 693 C CA . GLU A 1 85 ? 21.072 9.765 -33.403 1.00 62.53 85 GLU A CA 1
ATOM 694 C C . GLU A 1 85 ? 22.424 9.035 -33.403 1.00 62.53 85 GLU A C 1
ATOM 696 O O . GLU A 1 85 ? 22.544 7.982 -34.027 1.00 62.53 85 GLU A O 1
ATOM 701 N N . LYS A 1 86 ? 23.426 9.509 -32.654 1.00 64.19 86 LYS A N 1
ATOM 702 C CA . LYS A 1 86 ? 24.736 8.842 -32.554 1.00 64.19 86 LYS A CA 1
ATOM 703 C C . LYS A 1 86 ? 24.789 7.752 -31.488 1.00 64.19 86 LYS A C 1
ATOM 705 O O . LYS A 1 86 ? 25.733 6.964 -31.472 1.00 64.19 86 LYS A O 1
ATOM 710 N N . VAL A 1 87 ? 23.778 7.660 -30.624 1.00 66.38 87 VAL A N 1
ATOM 711 C CA . VAL A 1 87 ? 23.681 6.559 -29.662 1.00 66.38 87 VAL A CA 1
ATOM 712 C C . VAL A 1 87 ? 23.249 5.293 -30.397 1.00 66.38 87 VAL A C 1
ATOM 714 O O . VAL A 1 87 ? 22.232 5.282 -31.095 1.00 66.38 87 VAL A O 1
ATOM 717 N N . SER A 1 88 ? 24.026 4.218 -30.254 1.00 75.00 88 SER A N 1
ATOM 718 C CA . SER A 1 88 ? 23.697 2.933 -30.868 1.00 75.00 88 SER A CA 1
ATOM 719 C C . SER A 1 88 ? 22.403 2.368 -30.273 1.00 75.00 88 SER A C 1
ATOM 721 O O . SER A 1 88 ? 22.132 2.514 -29.081 1.00 75.00 88 SER A O 1
ATOM 723 N N . ALA A 1 89 ? 21.604 1.669 -31.084 1.00 72.00 89 ALA A N 1
ATOM 724 C CA . ALA A 1 89 ? 20.381 1.019 -30.603 1.00 72.00 89 ALA A CA 1
ATOM 725 C C . ALA A 1 89 ? 20.653 0.033 -29.448 1.00 72.00 89 ALA A C 1
ATOM 727 O O . ALA A 1 89 ? 19.808 -0.157 -28.577 1.00 72.00 89 ALA A O 1
ATOM 728 N N . GLN A 1 90 ? 21.851 -0.559 -29.418 1.00 77.19 90 GLN A N 1
ATOM 729 C CA . GLN A 1 90 ? 22.287 -1.473 -28.366 1.00 77.19 90 GLN A CA 1
ATOM 730 C C . GLN A 1 90 ? 22.542 -0.758 -27.031 1.00 77.19 90 GLN A C 1
ATOM 732 O O . GLN A 1 90 ? 22.164 -1.284 -25.989 1.00 77.19 90 GLN A O 1
ATOM 737 N N . GLU A 1 91 ? 23.115 0.448 -27.055 1.00 71.75 91 GLU A N 1
ATOM 738 C CA . GLU A 1 91 ? 23.309 1.268 -2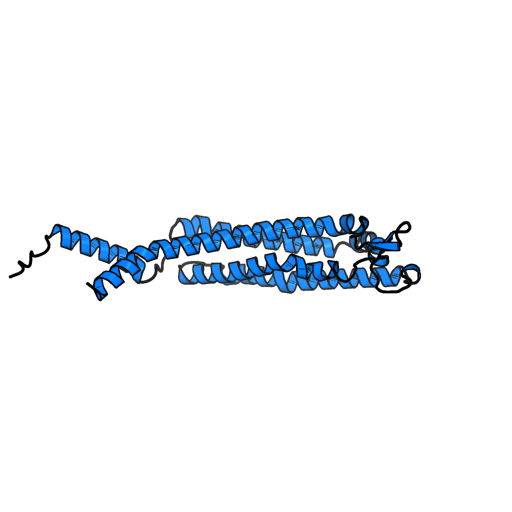5.852 1.00 71.75 91 GLU A CA 1
ATOM 739 C C . GLU A 1 91 ? 21.978 1.800 -25.309 1.00 71.75 91 GLU A C 1
ATOM 741 O O . GLU A 1 91 ? 21.754 1.780 -24.101 1.00 71.75 91 GLU A O 1
ATOM 746 N N . VAL A 1 92 ? 21.059 2.216 -26.190 1.00 70.00 92 VAL A N 1
ATOM 747 C CA . VAL A 1 92 ? 19.703 2.610 -25.773 1.00 70.00 92 VAL A CA 1
ATOM 748 C C . VAL A 1 92 ? 19.006 1.437 -25.091 1.00 70.00 92 VAL A C 1
ATOM 750 O O . VAL A 1 92 ? 18.493 1.588 -23.988 1.00 70.00 92 VAL A O 1
ATOM 753 N N . ARG A 1 93 ? 19.036 0.253 -25.713 1.00 73.06 93 ARG A N 1
ATOM 754 C CA . ARG A 1 93 ? 18.421 -0.953 -25.155 1.00 73.06 93 ARG A CA 1
ATOM 755 C C . ARG A 1 93 ? 18.997 -1.317 -23.788 1.00 73.06 93 ARG A C 1
ATOM 757 O O . ARG A 1 93 ? 18.223 -1.573 -22.876 1.00 73.06 93 ARG A O 1
ATOM 764 N N . ARG A 1 94 ? 20.324 -1.260 -23.628 1.00 76.38 94 ARG A N 1
ATOM 765 C CA . ARG A 1 94 ? 20.993 -1.496 -22.339 1.00 76.38 94 ARG A CA 1
ATOM 766 C C . ARG A 1 94 ? 20.459 -0.569 -21.243 1.00 76.38 94 ARG A C 1
ATOM 768 O O . ARG A 1 94 ? 20.143 -1.043 -20.162 1.00 76.38 94 ARG A O 1
ATOM 775 N N . ARG A 1 95 ? 20.295 0.724 -21.536 1.00 70.31 95 ARG A N 1
ATOM 776 C CA . ARG A 1 95 ? 19.753 1.705 -20.578 1.00 70.31 95 ARG A CA 1
ATOM 777 C C . ARG A 1 95 ? 18.285 1.469 -20.238 1.00 70.31 95 ARG A C 1
ATOM 779 O O . ARG A 1 95 ? 17.892 1.685 -19.098 1.00 70.31 95 ARG A O 1
ATOM 786 N N . VAL A 1 96 ? 17.477 1.029 -21.205 1.00 72.50 96 VAL A N 1
ATOM 787 C CA . VAL A 1 96 ? 16.086 0.630 -20.934 1.00 72.50 96 VAL A CA 1
ATOM 788 C C . VAL A 1 96 ? 16.045 -0.593 -20.023 1.00 72.50 96 VAL A C 1
ATOM 790 O O . VAL A 1 96 ? 15.278 -0.606 -19.065 1.00 72.50 96 VAL A O 1
ATOM 793 N N . ASP A 1 97 ? 16.880 -1.596 -20.294 1.00 76.62 97 ASP A N 1
ATOM 794 C CA . ASP A 1 97 ? 16.970 -2.803 -19.471 1.00 76.62 97 ASP A CA 1
ATOM 795 C C . ASP A 1 97 ? 17.429 -2.465 -18.037 1.00 76.62 97 ASP A C 1
ATOM 797 O O . ASP A 1 97 ? 16.831 -2.948 -17.077 1.00 76.62 97 ASP A O 1
ATOM 801 N N . GLU A 1 98 ? 18.430 -1.590 -17.883 1.00 77.81 98 GLU A N 1
ATOM 802 C CA . GLU A 1 98 ? 18.894 -1.074 -16.583 1.00 77.81 98 GLU A CA 1
ATOM 803 C C . GLU A 1 98 ? 17.772 -0.340 -15.834 1.00 77.81 98 GLU A C 1
ATOM 805 O O . GLU A 1 98 ? 17.481 -0.673 -14.688 1.00 77.81 98 GLU A O 1
ATOM 810 N N . PHE A 1 99 ? 17.065 0.580 -16.498 1.00 75.06 99 PHE A N 1
ATOM 811 C CA . PHE A 1 99 ? 15.931 1.301 -15.913 1.00 75.06 99 PHE A CA 1
ATOM 812 C C . PHE A 1 99 ? 14.811 0.360 -15.444 1.00 75.06 99 PHE A C 1
ATOM 814 O O . PHE A 1 99 ? 14.276 0.513 -14.346 1.00 75.06 99 PHE A O 1
ATOM 821 N N . LEU A 1 100 ? 14.439 -0.630 -16.259 1.00 78.75 100 LEU A N 1
ATOM 822 C CA . LEU A 1 100 ? 13.391 -1.586 -15.899 1.00 78.75 100 LEU A CA 1
ATOM 823 C C . LEU A 1 100 ? 13.819 -2.514 -14.764 1.00 78.75 100 LEU A C 1
ATOM 825 O O . LEU A 1 100 ? 12.968 -2.954 -13.989 1.00 78.75 100 LEU A O 1
ATOM 829 N N . LEU A 1 101 ? 15.111 -2.822 -14.657 1.00 83.50 101 LEU A N 1
ATOM 830 C CA . LEU A 1 101 ? 15.660 -3.587 -13.544 1.00 83.50 101 LEU A CA 1
ATOM 831 C C . LEU A 1 101 ? 15.641 -2.767 -12.245 1.00 83.50 101 LEU A C 1
ATOM 833 O O . LEU A 1 101 ? 15.184 -3.272 -11.221 1.00 83.50 101 LEU A O 1
ATOM 837 N N . GLU A 1 102 ? 16.057 -1.499 -12.297 1.00 80.62 102 GLU A N 1
ATOM 838 C CA . GLU A 1 102 ? 15.965 -0.565 -11.166 1.00 80.62 102 GLU A CA 1
ATOM 839 C C . GLU A 1 102 ? 14.517 -0.386 -10.702 1.00 80.62 102 GLU A C 1
ATOM 841 O O . GLU A 1 102 ? 14.229 -0.468 -9.509 1.00 80.62 102 GLU A O 1
ATOM 846 N N . LEU A 1 103 ? 13.583 -0.215 -11.643 1.00 79.62 103 LEU A N 1
ATOM 847 C CA . LEU A 1 103 ? 12.158 -0.102 -11.347 1.00 79.62 103 LEU A CA 1
ATOM 848 C C . LEU A 1 103 ? 11.634 -1.342 -10.612 1.00 79.62 103 LEU A C 1
ATOM 850 O O . LEU A 1 103 ? 10.879 -1.214 -9.651 1.00 79.62 103 LEU A O 1
ATOM 854 N N . GLN A 1 104 ? 12.039 -2.542 -11.037 1.00 85.94 104 GLN A N 1
ATOM 855 C CA . GLN A 1 104 ? 11.669 -3.785 -10.356 1.00 85.94 104 GLN A CA 1
ATOM 856 C C . GLN A 1 104 ? 12.229 -3.844 -8.932 1.00 85.94 104 GLN A C 1
ATOM 858 O O . GLN A 1 104 ? 11.480 -4.186 -8.018 1.00 85.94 104 GLN A O 1
ATOM 863 N N . GLY A 1 105 ? 13.501 -3.475 -8.742 1.00 85.06 105 GLY A N 1
ATOM 864 C CA . GLY A 1 105 ? 14.126 -3.400 -7.420 1.00 85.06 105 GLY A CA 1
ATOM 865 C C . GLY A 1 105 ? 13.396 -2.422 -6.500 1.00 85.06 105 GLY A C 1
ATOM 866 O O . GLY A 1 105 ? 12.980 -2.790 -5.405 1.00 85.06 105 GLY A O 1
ATOM 867 N N . HIS A 1 106 ? 13.109 -1.212 -6.988 1.00 83.38 106 HIS A N 1
ATOM 868 C CA . HIS A 1 106 ? 12.328 -0.226 -6.244 1.00 83.38 106 HIS A CA 1
ATOM 869 C C . HIS A 1 106 ? 10.918 -0.714 -5.899 1.00 83.38 106 HIS A C 1
ATOM 871 O O . HIS A 1 106 ? 10.445 -0.433 -4.796 1.00 83.38 106 HIS A O 1
ATOM 877 N N . ILE A 1 107 ? 10.245 -1.433 -6.807 1.00 86.75 107 ILE A N 1
ATOM 878 C CA . ILE A 1 107 ? 8.921 -2.009 -6.540 1.00 86.75 107 ILE A CA 1
ATOM 879 C C . ILE A 1 107 ? 8.986 -3.047 -5.413 1.00 86.75 107 ILE A C 1
ATOM 881 O O . ILE A 1 107 ? 8.131 -3.047 -4.520 1.00 86.75 107 ILE A O 1
ATOM 885 N N . ASP A 1 108 ? 9.991 -3.919 -5.445 1.00 89.56 108 ASP A N 1
ATOM 886 C CA . ASP A 1 108 ? 10.182 -4.950 -4.428 1.00 89.56 108 ASP A CA 1
ATOM 887 C C . ASP A 1 108 ? 10.485 -4.345 -3.056 1.00 89.56 108 ASP A C 1
ATOM 889 O O . ASP A 1 108 ? 9.799 -4.653 -2.080 1.00 89.56 108 ASP A O 1
ATOM 893 N N . GLU A 1 109 ? 11.482 -3.465 -2.992 1.00 88.75 109 GLU A N 1
ATOM 894 C CA . GLU A 1 109 ? 12.020 -2.929 -1.741 1.00 88.75 109 GLU A CA 1
ATOM 895 C C . GLU A 1 109 ? 11.060 -1.958 -1.052 1.00 88.75 109 GLU A C 1
ATOM 897 O O . GLU A 1 109 ? 10.892 -2.015 0.166 1.00 88.75 109 GLU A O 1
ATOM 902 N N . ASN A 1 110 ? 10.400 -1.080 -1.812 1.00 85.31 110 ASN A N 1
ATOM 903 C CA . ASN A 1 110 ? 9.602 -0.000 -1.227 1.00 85.31 110 ASN A CA 1
ATOM 904 C C . ASN A 1 110 ? 8.120 -0.353 -1.072 1.00 85.31 110 ASN A C 1
ATOM 906 O O . ASN A 1 110 ? 7.435 0.254 -0.245 1.00 85.31 110 ASN A O 1
ATOM 910 N N . PHE A 1 111 ? 7.614 -1.337 -1.825 1.00 89.25 111 PHE A N 1
ATOM 911 C CA . PHE A 1 111 ? 6.182 -1.649 -1.833 1.00 89.25 111 PHE A CA 1
ATOM 912 C C . PHE A 1 111 ? 5.879 -3.108 -1.525 1.00 89.25 111 PHE A C 1
ATOM 914 O O . PHE A 1 111 ? 5.199 -3.380 -0.534 1.00 89.25 111 PHE A O 1
ATOM 921 N N . ILE A 1 112 ? 6.365 -4.058 -2.330 1.00 93.00 112 ILE A N 1
ATOM 922 C CA . ILE A 1 112 ? 5.983 -5.469 -2.159 1.00 93.00 112 ILE A CA 1
ATOM 923 C C . ILE A 1 112 ? 6.471 -6.009 -0.813 1.00 93.00 112 ILE A C 1
ATOM 925 O O . ILE A 1 112 ? 5.668 -6.574 -0.068 1.00 93.00 112 ILE A O 1
ATOM 929 N N . GLY A 1 113 ? 7.748 -5.813 -0.479 1.00 93.50 113 GLY A N 1
ATOM 930 C CA . GLY A 1 113 ? 8.323 -6.226 0.801 1.00 93.50 113 GLY A CA 1
ATOM 931 C C . GLY A 1 113 ? 7.568 -5.615 1.986 1.00 93.50 113 GLY A C 1
ATOM 932 O O . GLY A 1 113 ? 6.947 -6.360 2.747 1.00 93.50 113 GLY A O 1
ATOM 933 N N . PRO A 1 114 ? 7.495 -4.276 2.099 1.00 94.00 114 PRO A N 1
ATOM 934 C CA . PRO A 1 114 ? 6.835 -3.610 3.221 1.00 94.00 114 PRO A CA 1
ATOM 935 C C . PRO A 1 114 ? 5.344 -3.940 3.387 1.00 94.00 114 PRO A C 1
ATOM 937 O O . PRO A 1 114 ? 4.856 -4.000 4.517 1.00 94.00 114 PRO A O 1
ATOM 940 N N . LEU A 1 115 ? 4.596 -4.151 2.297 1.00 95.00 115 LEU A N 1
ATOM 941 C CA . LEU A 1 115 ? 3.188 -4.565 2.374 1.00 95.00 115 LEU A CA 1
ATOM 942 C C . LEU A 1 115 ? 3.041 -6.044 2.767 1.00 95.00 115 LEU A C 1
ATOM 944 O O . LEU A 1 115 ? 2.118 -6.392 3.506 1.00 95.00 115 LEU A O 1
ATOM 948 N N . THR A 1 116 ? 3.952 -6.910 2.318 1.00 96.44 116 THR A N 1
ATOM 949 C CA . THR A 1 116 ? 3.982 -8.327 2.718 1.00 96.44 116 THR A CA 1
ATOM 950 C C . THR A 1 116 ? 4.311 -8.458 4.204 1.00 96.44 116 THR A C 1
ATOM 952 O O . THR A 1 116 ? 3.623 -9.172 4.933 1.00 96.44 116 THR A O 1
ATOM 955 N N . GLU A 1 117 ? 5.307 -7.707 4.678 1.00 95.62 117 GLU A N 1
ATOM 956 C CA . GLU A 1 117 ? 5.655 -7.613 6.096 1.00 95.62 117 GLU A CA 1
ATOM 957 C C . GLU A 1 117 ? 4.485 -7.101 6.935 1.00 95.62 117 GLU A C 1
ATOM 959 O O . GLU A 1 117 ? 4.220 -7.649 8.002 1.00 95.62 117 GLU A O 1
ATOM 964 N N . LEU A 1 118 ? 3.748 -6.093 6.452 1.00 96.12 118 LEU A N 1
ATOM 965 C CA . LEU A 1 118 ? 2.559 -5.578 7.131 1.00 96.12 118 LEU A CA 1
ATOM 966 C C . LEU A 1 118 ? 1.503 -6.679 7.325 1.00 96.12 118 LEU A C 1
ATOM 968 O O . LEU A 1 118 ? 1.004 -6.860 8.436 1.00 96.12 118 LEU A O 1
ATOM 972 N N . LEU A 1 119 ? 1.176 -7.431 6.267 1.00 95.31 119 LEU A N 1
ATOM 973 C CA . LEU A 1 119 ? 0.213 -8.535 6.356 1.00 95.31 119 LEU A CA 1
ATOM 974 C C . LEU A 1 119 ? 0.696 -9.654 7.283 1.00 95.31 119 LEU A C 1
ATOM 976 O O . LEU A 1 119 ? -0.115 -10.213 8.021 1.00 95.31 119 LEU A O 1
ATOM 980 N N . GLY A 1 120 ? 1.996 -9.961 7.260 1.00 95.00 120 GLY A N 1
ATOM 981 C CA . GLY A 1 120 ? 2.617 -10.952 8.139 1.00 95.00 120 GLY A CA 1
ATOM 982 C C . GLY A 1 120 ? 2.588 -10.533 9.609 1.00 95.00 120 GLY A C 1
ATOM 983 O O . GLY A 1 120 ? 2.104 -11.275 10.461 1.00 95.00 120 GLY A O 1
ATOM 984 N N . LYS A 1 121 ? 3.042 -9.311 9.907 1.00 95.00 121 LYS A N 1
ATOM 985 C CA . LYS A 1 121 ? 3.122 -8.744 11.262 1.00 95.00 121 LYS A CA 1
ATOM 986 C C . LYS A 1 121 ? 1.761 -8.665 11.943 1.00 95.00 121 LYS A C 1
ATOM 988 O O . LYS A 1 121 ? 1.666 -8.881 13.147 1.00 95.00 121 LYS A O 1
ATOM 993 N N . TYR A 1 122 ? 0.717 -8.354 11.180 1.00 94.81 122 TYR A N 1
ATOM 994 C CA . TYR A 1 122 ? -0.629 -8.163 11.707 1.00 94.81 122 TYR A CA 1
ATOM 995 C C . TYR A 1 122 ? -1.563 -9.328 11.409 1.00 94.81 122 TYR A C 1
ATOM 997 O O . TYR A 1 122 ? -2.767 -9.102 11.381 1.00 94.81 122 TYR A O 1
ATOM 1005 N N . GLN A 1 123 ? -1.053 -10.558 11.222 1.00 91.25 123 GLN A N 1
ATOM 1006 C CA . GLN A 1 123 ? -1.860 -11.755 10.931 1.00 91.25 123 GLN A CA 1
ATOM 1007 C C . GLN A 1 123 ? -2.997 -12.010 11.928 1.00 91.25 123 GLN A C 1
ATOM 1009 O O . GLN A 1 123 ? -4.066 -12.435 11.494 1.00 91.25 123 GLN A O 1
ATOM 1014 N N . ASN A 1 124 ? -2.812 -11.662 13.199 1.00 90.56 124 ASN A N 1
ATOM 1015 C CA . ASN A 1 124 ? -3.847 -11.741 14.223 1.00 90.56 124 ASN A CA 1
ATOM 1016 C C . ASN A 1 124 ? -3.999 -10.359 14.867 1.00 90.56 124 ASN A C 1
ATOM 1018 O O . ASN A 1 124 ? -3.114 -9.897 15.583 1.00 90.56 124 ASN A O 1
ATOM 1022 N N . VAL A 1 125 ? -5.101 -9.671 14.561 1.00 92.62 125 VAL A N 1
ATOM 1023 C CA . VAL A 1 125 ? -5.474 -8.409 15.214 1.00 92.62 125 VAL A CA 1
ATOM 1024 C C . VAL A 1 125 ? -6.614 -8.730 16.168 1.00 92.62 125 VAL A C 1
ATOM 1026 O O . VAL A 1 125 ? -7.758 -8.858 15.741 1.00 92.62 125 VAL A O 1
ATOM 1029 N N . GLU A 1 126 ? -6.285 -8.923 17.443 1.00 90.94 126 GLU A N 1
ATOM 1030 C CA . GLU A 1 126 ? -7.229 -9.425 18.455 1.00 90.94 126 GLU A CA 1
ATOM 1031 C C . GLU A 1 126 ? -7.776 -8.314 19.359 1.00 90.94 126 GLU A C 1
ATOM 1033 O O . GLU A 1 126 ? -8.903 -8.407 19.853 1.00 90.94 126 GLU A O 1
ATOM 1038 N N . ASP A 1 127 ? -7.006 -7.236 19.513 1.00 89.12 127 ASP A N 1
ATOM 1039 C CA . ASP A 1 127 ? -7.280 -6.137 20.431 1.00 89.12 127 ASP A CA 1
ATOM 1040 C C . ASP A 1 127 ? -7.120 -4.755 19.770 1.00 89.12 127 ASP A C 1
ATOM 1042 O O . ASP A 1 127 ? -6.563 -4.586 18.675 1.00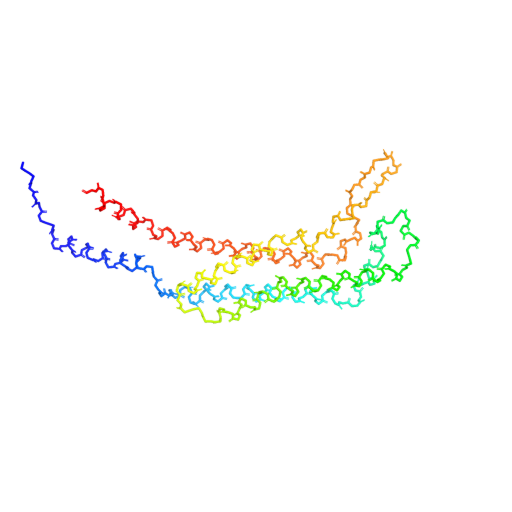 89.12 127 ASP A O 1
ATOM 1046 N N . ILE A 1 128 ? -7.650 -3.734 20.443 1.00 87.88 128 ILE A N 1
ATOM 1047 C CA . ILE A 1 128 ? -7.601 -2.344 19.981 1.00 87.88 128 ILE A CA 1
ATOM 1048 C C . ILE A 1 128 ? -6.174 -1.790 19.897 1.00 87.88 128 ILE A C 1
ATOM 1050 O O . ILE A 1 128 ? -5.883 -1.098 18.914 1.00 87.88 128 ILE A O 1
ATOM 1054 N N . PRO A 1 129 ? -5.261 -2.035 20.858 1.00 88.38 129 PRO A N 1
ATOM 1055 C CA . PRO A 1 129 ? -3.867 -1.622 20.722 1.00 88.38 129 PRO A CA 1
ATOM 1056 C C . PRO A 1 129 ? -3.209 -2.141 19.438 1.00 88.38 129 PRO A C 1
ATOM 1058 O O . PRO A 1 129 ? -2.552 -1.374 18.729 1.00 88.38 129 PRO A O 1
ATOM 1061 N N . THR A 1 130 ? -3.421 -3.411 19.102 1.00 92.19 130 THR A N 1
ATOM 1062 C CA . THR A 1 130 ? -2.887 -4.050 17.897 1.00 92.19 130 THR A CA 1
ATOM 1063 C C . THR A 1 130 ? -3.551 -3.490 16.648 1.00 92.19 130 THR A C 1
ATOM 1065 O O . THR A 1 130 ? -2.842 -3.158 15.697 1.00 92.19 130 THR A O 1
ATOM 1068 N N . LEU A 1 131 ? -4.873 -3.266 16.668 1.00 92.56 131 LEU A N 1
ATOM 1069 C CA . LEU A 1 131 ? -5.575 -2.588 15.575 1.00 92.56 131 LEU A CA 1
ATOM 1070 C C . LEU A 1 131 ? -4.997 -1.192 15.335 1.00 92.56 131 LEU A C 1
ATOM 1072 O O . LEU A 1 131 ? -4.661 -0.856 14.208 1.00 92.56 131 LEU A O 1
ATOM 1076 N N . ARG A 1 132 ? -4.789 -0.383 16.377 1.00 90.38 132 ARG A N 1
ATOM 1077 C CA . ARG A 1 132 ? -4.210 0.965 16.233 1.00 90.38 132 ARG A CA 1
ATOM 1078 C C . ARG A 1 132 ? -2.825 0.943 15.597 1.00 90.38 132 ARG A C 1
ATOM 1080 O O . ARG A 1 132 ? -2.531 1.803 14.766 1.00 90.38 132 ARG A O 1
ATOM 1087 N N . ARG A 1 133 ? -1.984 -0.026 15.971 1.00 92.31 133 ARG A N 1
ATOM 1088 C CA . ARG A 1 133 ? -0.664 -0.211 15.351 1.00 92.31 133 ARG A CA 1
ATOM 1089 C C . ARG A 1 133 ? -0.806 -0.621 13.885 1.00 92.31 133 ARG A C 1
ATOM 1091 O O . ARG A 1 133 ? -0.172 0.001 13.044 1.00 92.31 133 ARG A O 1
ATOM 1098 N N . PHE A 1 134 ? -1.689 -1.574 13.576 1.00 95.94 134 PHE A N 1
ATOM 1099 C CA . PHE A 1 134 ? -1.985 -1.976 12.199 1.00 95.94 134 PHE A CA 1
ATOM 1100 C C . PHE A 1 134 ? -2.438 -0.789 11.341 1.00 95.94 134 PHE A C 1
ATOM 1102 O O . PHE A 1 134 ? -1.864 -0.547 10.284 1.00 95.94 134 PHE A O 1
ATOM 1109 N N . LEU A 1 135 ? -3.416 -0.011 11.813 1.00 94.56 135 LEU A N 1
ATOM 1110 C CA . LEU A 1 135 ? -3.922 1.160 11.096 1.00 94.56 135 LEU A CA 1
ATOM 1111 C C . LEU A 1 135 ? -2.842 2.228 10.910 1.00 94.56 135 LEU A C 1
ATOM 1113 O O . LEU A 1 135 ? -2.795 2.871 9.870 1.00 94.56 135 LEU A O 1
ATOM 1117 N N . THR A 1 136 ? -1.964 2.418 11.894 1.00 93.31 136 THR A N 1
ATOM 1118 C CA . THR A 1 136 ? -0.868 3.393 11.799 1.00 93.31 136 THR A CA 1
ATOM 1119 C C . THR A 1 136 ? 0.170 2.975 10.767 1.00 93.31 136 THR A C 1
ATOM 1121 O O . THR A 1 136 ? 0.508 3.775 9.893 1.00 93.31 136 THR A O 1
ATOM 1124 N N . ASP A 1 137 ? 0.618 1.722 10.817 1.00 95.25 137 ASP A N 1
ATOM 1125 C CA . ASP A 1 137 ? 1.576 1.188 9.852 1.00 95.25 137 ASP A CA 1
ATOM 1126 C C . ASP A 1 137 ? 0.969 1.181 8.440 1.00 95.25 137 ASP A C 1
ATOM 1128 O O . ASP A 1 137 ? 1.608 1.632 7.490 1.00 95.25 137 ASP A O 1
ATOM 1132 N N . LEU A 1 138 ? -0.295 0.763 8.293 1.00 96.12 138 LEU A N 1
ATOM 1133 C CA . LEU A 1 138 ? -1.012 0.795 7.017 1.00 96.12 138 LEU A CA 1
ATOM 1134 C C . LEU A 1 138 ? -1.159 2.221 6.475 1.00 96.12 138 LEU A C 1
ATOM 1136 O O . LEU A 1 138 ? -0.926 2.454 5.290 1.00 96.12 138 LEU A O 1
ATOM 1140 N N . HIS A 1 139 ? -1.512 3.180 7.329 1.00 94.06 139 HIS A N 1
ATOM 1141 C CA . HIS A 1 139 ? -1.637 4.579 6.940 1.00 94.06 139 HIS A CA 1
ATOM 1142 C C . HIS A 1 139 ? -0.308 5.129 6.405 1.00 94.06 139 HIS A C 1
ATOM 1144 O O . HIS A 1 139 ? -0.283 5.749 5.345 1.00 94.06 139 HIS A O 1
ATOM 1150 N N . LEU A 1 140 ? 0.815 4.836 7.073 1.00 92.50 140 LEU A N 1
ATOM 1151 C CA . LEU A 1 140 ? 2.154 5.211 6.600 1.00 92.50 140 LEU A CA 1
ATOM 1152 C C . LEU A 1 140 ? 2.461 4.628 5.213 1.00 92.50 140 LEU A C 1
ATOM 1154 O O . LEU A 1 140 ? 2.987 5.337 4.354 1.00 92.50 140 LEU A O 1
ATOM 1158 N N . ARG A 1 141 ? 2.100 3.361 4.964 1.00 91.62 141 ARG A N 1
ATOM 1159 C CA . ARG A 1 141 ? 2.257 2.748 3.633 1.00 91.62 141 ARG A CA 1
ATOM 1160 C C . ARG A 1 141 ? 1.373 3.418 2.586 1.00 91.62 141 ARG A C 1
ATOM 1162 O O . ARG A 1 141 ? 1.856 3.702 1.497 1.00 91.62 141 ARG A O 1
ATOM 1169 N N . CYS A 1 142 ? 0.121 3.726 2.917 1.00 90.50 142 CYS A N 1
ATOM 1170 C CA . CYS A 1 142 ? -0.783 4.426 2.003 1.00 90.50 142 CYS A CA 1
ATOM 1171 C C . CYS A 1 142 ? -0.234 5.808 1.627 1.00 90.50 142 CYS A C 1
ATOM 1173 O O . CYS A 1 142 ? -0.182 6.134 0.445 1.00 90.50 142 CYS A O 1
ATOM 1175 N N . MET A 1 143 ? 0.258 6.573 2.605 1.00 88.19 143 MET A N 1
ATOM 1176 C CA . MET A 1 143 ? 0.880 7.879 2.365 1.00 88.19 143 MET A CA 1
ATOM 1177 C C . MET A 1 143 ? 2.116 7.770 1.467 1.00 88.19 143 MET A C 1
ATOM 1179 O O . MET A 1 143 ? 2.270 8.552 0.528 1.00 88.19 143 MET A O 1
ATOM 1183 N N . SER A 1 144 ? 2.966 6.766 1.706 1.00 86.31 144 SER A N 1
ATOM 1184 C CA . SER A 1 144 ? 4.121 6.483 0.849 1.00 86.31 144 SER A CA 1
ATOM 1185 C C . SER A 1 144 ? 3.688 6.205 -0.593 1.00 86.31 144 SER A C 1
ATOM 1187 O O . SER A 1 144 ? 4.159 6.893 -1.493 1.00 86.31 144 SER A O 1
ATOM 1189 N N . ILE A 1 145 ? 2.716 5.309 -0.811 1.00 86.69 145 ILE A N 1
ATOM 1190 C CA . ILE A 1 145 ? 2.172 4.991 -2.145 1.00 86.69 145 ILE A CA 1
ATOM 1191 C C . ILE A 1 145 ? 1.621 6.247 -2.829 1.00 86.69 145 ILE A C 1
ATOM 1193 O O . ILE A 1 145 ? 1.934 6.504 -3.990 1.00 86.69 145 ILE A O 1
ATOM 1197 N N . THR A 1 146 ? 0.854 7.076 -2.115 1.00 83.56 146 THR A N 1
ATOM 1198 C CA . THR A 1 146 ? 0.307 8.315 -2.691 1.00 83.56 146 THR A CA 1
ATOM 1199 C C . THR A 1 146 ? 1.392 9.310 -3.098 1.00 83.56 146 THR A C 1
ATOM 1201 O O . THR A 1 146 ? 1.252 9.968 -4.124 1.00 83.56 146 THR A O 1
ATOM 1204 N N . ALA A 1 147 ? 2.504 9.363 -2.359 1.00 77.81 147 ALA A N 1
ATOM 1205 C CA . ALA A 1 147 ? 3.652 10.209 -2.678 1.00 77.81 147 ALA A CA 1
ATOM 1206 C C . ALA A 1 147 ? 4.521 9.659 -3.828 1.00 77.81 147 ALA A C 1
ATOM 1208 O O . ALA A 1 147 ? 5.413 10.352 -4.314 1.00 77.81 147 ALA A O 1
ATOM 1209 N N . THR A 1 148 ? 4.276 8.423 -4.277 1.00 68.69 148 THR A N 1
ATOM 1210 C CA . THR A 1 148 ? 5.190 7.702 -5.170 1.00 68.69 148 THR A CA 1
ATOM 1211 C C . THR A 1 148 ? 5.052 8.080 -6.651 1.00 68.69 148 THR A C 1
ATOM 1213 O O . THR A 1 148 ? 5.986 7.843 -7.411 1.00 68.69 148 THR A O 1
ATOM 1216 N N . GLU A 1 149 ? 3.962 8.711 -7.106 1.00 57.66 149 GLU A N 1
ATOM 1217 C CA . GLU A 1 149 ? 3.846 9.134 -8.520 1.00 57.66 149 GLU A CA 1
ATOM 1218 C C . GLU A 1 149 ? 5.045 9.989 -8.959 1.00 57.66 149 GLU A C 1
ATOM 1220 O O . GLU A 1 149 ? 5.578 9.793 -10.048 1.00 57.66 149 GLU A O 1
ATOM 1225 N N . GLY A 1 150 ? 5.545 10.851 -8.070 1.00 53.34 150 GLY A N 1
ATOM 1226 C CA . GLY A 1 150 ? 6.752 11.634 -8.314 1.00 53.34 150 GLY A CA 1
ATOM 1227 C C . GLY A 1 150 ? 8.068 10.857 -8.192 1.00 53.34 150 GLY A C 1
ATOM 1228 O O . GLY A 1 150 ? 9.074 11.348 -8.675 1.00 53.34 150 GLY A O 1
ATOM 1229 N N . GLU A 1 151 ? 8.100 9.677 -7.564 1.00 54.78 151 GLU A N 1
ATOM 1230 C CA . GLU A 1 151 ? 9.320 8.896 -7.278 1.00 54.78 151 GLU A CA 1
ATOM 1231 C C . GLU A 1 151 ? 9.517 7.725 -8.252 1.00 54.78 151 GLU A C 1
ATOM 1233 O O . GLU A 1 151 ? 10.564 7.640 -8.890 1.00 54.78 151 GLU A O 1
ATOM 1238 N N . LEU A 1 152 ? 8.499 6.876 -8.460 1.00 55.75 152 LEU A N 1
ATOM 1239 C CA . LEU A 1 152 ? 8.546 5.799 -9.469 1.00 55.75 152 LEU A CA 1
ATOM 1240 C C . LEU A 1 152 ? 8.657 6.373 -10.888 1.00 55.75 152 LEU A C 1
ATOM 1242 O O . LEU A 1 152 ? 9.275 5.766 -11.760 1.00 55.75 152 LEU A O 1
ATOM 1246 N N . PHE A 1 153 ? 8.117 7.579 -11.091 1.00 50.91 153 PHE A N 1
ATOM 1247 C CA . PHE A 1 153 ? 8.297 8.363 -12.303 1.00 50.91 153 PHE A CA 1
ATOM 1248 C C . PHE A 1 153 ? 9.126 9.629 -12.073 1.00 50.91 153 PHE A C 1
ATOM 1250 O O . PHE A 1 153 ? 8.984 10.565 -12.841 1.00 50.91 153 PHE A O 1
ATOM 1257 N N . LYS A 1 154 ? 10.051 9.713 -11.106 1.00 45.94 154 LYS A N 1
ATOM 1258 C CA . LYS A 1 154 ? 11.022 10.841 -11.076 1.00 45.94 154 LYS A CA 1
ATOM 1259 C C . LYS A 1 154 ? 11.859 10.900 -12.367 1.00 45.94 154 LYS A C 1
ATOM 1261 O O . LYS A 1 154 ? 12.358 11.951 -12.763 1.00 45.94 154 LYS A O 1
ATOM 1266 N N . TYR A 1 155 ? 11.884 9.791 -13.104 1.00 43.41 155 TYR A N 1
ATOM 1267 C CA . TYR A 1 155 ? 12.349 9.686 -14.485 1.00 43.41 155 TYR A CA 1
ATOM 1268 C C . TYR A 1 155 ? 11.451 10.369 -15.549 1.00 43.41 155 TYR A C 1
ATOM 1270 O O . TYR A 1 155 ? 11.910 10.546 -16.675 1.00 43.41 155 TYR A O 1
ATOM 1278 N N . ARG A 1 156 ? 10.234 10.841 -15.218 1.00 45.22 156 ARG A N 1
ATOM 1279 C CA . ARG A 1 156 ? 9.425 11.769 -16.046 1.00 45.22 156 ARG A CA 1
ATOM 1280 C C . ARG A 1 156 ? 10.096 13.130 -16.225 1.00 45.22 156 ARG A C 1
ATOM 1282 O O . ARG A 1 156 ? 9.760 13.842 -17.163 1.00 45.22 156 ARG A O 1
ATOM 1289 N N . VAL A 1 157 ? 11.024 13.522 -15.348 1.00 39.44 157 VAL A N 1
ATOM 1290 C CA . VAL A 1 157 ? 11.456 14.930 -15.253 1.00 39.44 157 VAL A CA 1
ATOM 1291 C C . VAL A 1 157 ? 12.879 15.185 -15.758 1.00 39.44 157 VAL A C 1
ATOM 1293 O O . VAL A 1 157 ? 13.190 16.308 -16.138 1.00 39.44 157 VAL A O 1
ATOM 1296 N N . ALA A 1 158 ? 13.739 14.173 -15.897 1.00 39.69 158 ALA A N 1
ATOM 1297 C CA . ALA A 1 158 ? 15.054 14.399 -16.516 1.00 39.69 158 ALA A CA 1
ATOM 1298 C C . ALA A 1 158 ? 15.001 14.525 -18.055 1.00 39.69 158 ALA A C 1
ATOM 1300 O O . ALA A 1 158 ? 16.009 14.861 -18.672 1.00 39.69 158 ALA A O 1
ATOM 1301 N N . PHE A 1 159 ? 13.834 14.293 -18.673 1.00 42.66 159 PHE A N 1
ATOM 1302 C CA . PHE A 1 159 ? 13.618 14.444 -20.112 1.00 42.66 159 PHE A CA 1
ATOM 1303 C C . PHE A 1 159 ? 12.460 15.367 -20.428 1.00 42.66 159 PHE A C 1
ATOM 1305 O O . PHE A 1 159 ? 11.427 14.974 -20.959 1.00 42.66 159 PHE A O 1
ATOM 1312 N N . HIS A 1 160 ? 12.658 16.645 -20.148 1.00 42.94 160 HIS A N 1
ATOM 1313 C CA . HIS A 1 160 ? 11.950 17.660 -20.906 1.00 42.94 160 HIS A CA 1
ATOM 1314 C C . HIS A 1 160 ? 12.667 17.766 -22.253 1.00 42.94 160 HIS A C 1
ATOM 1316 O O . HIS A 1 160 ? 13.727 18.381 -22.358 1.00 42.94 160 HIS A O 1
ATOM 1322 N N . LEU A 1 161 ? 12.129 17.096 -23.276 1.00 43.28 161 LEU A N 1
ATOM 1323 C CA . LEU A 1 161 ? 12.552 17.319 -24.654 1.00 43.28 161 LEU A CA 1
ATOM 1324 C C . LEU A 1 161 ? 12.310 18.797 -24.955 1.00 43.28 161 LEU A C 1
ATOM 1326 O O . LEU A 1 161 ? 11.174 19.263 -24.988 1.00 43.28 161 LEU A O 1
ATOM 1330 N N . HIS A 1 162 ? 13.393 19.548 -25.121 1.00 43.44 162 HIS A N 1
ATOM 1331 C CA . HIS A 1 162 ? 13.325 20.912 -25.611 1.00 43.44 162 HIS A CA 1
ATOM 1332 C C . HIS A 1 162 ? 12.941 20.852 -27.091 1.00 43.44 162 HIS A C 1
ATOM 1334 O O . HIS A 1 162 ? 13.806 20.776 -27.961 1.00 43.44 162 HIS A O 1
ATOM 1340 N N . ILE A 1 163 ? 11.642 20.837 -27.391 1.00 46.59 163 ILE A N 1
ATOM 1341 C CA . ILE A 1 163 ? 11.169 20.917 -28.770 1.00 46.59 163 ILE A CA 1
ATOM 1342 C C . ILE A 1 163 ? 11.168 22.394 -29.140 1.00 46.59 163 ILE A C 1
ATOM 1344 O O . ILE A 1 163 ? 10.366 23.174 -28.635 1.00 46.59 163 ILE A O 1
ATOM 1348 N N . THR A 1 164 ? 12.090 22.812 -30.001 1.00 44.50 164 THR A N 1
ATOM 1349 C CA . THR A 1 164 ? 12.049 24.164 -30.558 1.00 44.50 164 THR A CA 1
ATOM 1350 C C . THR A 1 164 ? 10.954 24.219 -31.617 1.00 44.50 164 THR A C 1
ATOM 1352 O O . THR A 1 164 ? 11.055 23.579 -32.663 1.00 44.50 164 THR A O 1
ATOM 1355 N N . GLU A 1 165 ? 9.891 24.975 -31.359 1.00 49.03 165 GLU A N 1
ATOM 1356 C CA . GLU A 1 165 ? 8.819 25.187 -32.324 1.00 49.03 165 GLU A CA 1
ATOM 1357 C C . GLU A 1 165 ? 9.395 25.899 -33.559 1.00 49.03 165 GLU A C 1
ATOM 1359 O O . GLU A 1 165 ? 9.791 27.064 -33.495 1.00 49.03 165 GLU A O 1
ATOM 1364 N N . ALA A 1 166 ? 9.442 25.203 -34.700 1.00 43.66 166 ALA A N 1
ATOM 1365 C CA . ALA A 1 166 ? 10.133 25.652 -35.917 1.00 43.66 166 ALA A CA 1
ATOM 1366 C C . ALA A 1 166 ? 9.667 27.023 -36.441 1.00 43.66 166 ALA A C 1
ATOM 1368 O O . ALA A 1 166 ? 10.378 27.686 -37.191 1.00 43.66 166 ALA A O 1
ATOM 1369 N N . ARG A 1 167 ? 8.461 27.449 -36.053 1.00 44.84 167 ARG A N 1
ATOM 1370 C CA . ARG A 1 167 ? 7.833 28.689 -36.509 1.00 44.84 167 ARG A CA 1
ATOM 1371 C C . ARG A 1 167 ? 8.058 29.878 -35.570 1.00 44.84 167 ARG A C 1
ATOM 1373 O O . ARG A 1 167 ? 7.983 31.014 -36.025 1.00 44.84 167 ARG A O 1
ATOM 1380 N N . THR A 1 168 ? 8.313 29.634 -34.284 1.00 61.62 168 THR A N 1
ATOM 1381 C CA . THR A 1 168 ? 8.422 30.688 -33.255 1.00 61.62 168 THR A CA 1
ATOM 1382 C C . THR A 1 168 ? 9.775 30.698 -32.544 1.00 61.62 168 THR A C 1
ATOM 1384 O O . THR A 1 168 ? 10.072 31.647 -31.821 1.00 61.62 168 THR A O 1
ATOM 1387 N N . GLY A 1 169 ? 10.588 29.651 -32.718 1.00 47.72 169 GLY A N 1
ATOM 1388 C CA . GLY A 1 169 ? 11.855 29.467 -32.014 1.00 47.72 169 GLY A CA 1
ATOM 1389 C C . GLY A 1 169 ? 11.696 29.208 -30.514 1.00 47.72 169 GLY A C 1
ATOM 1390 O O . GLY A 1 169 ? 12.696 29.114 -29.804 1.00 47.72 169 GLY A O 1
ATOM 1391 N N . LYS A 1 170 ? 10.461 29.106 -30.003 1.00 49.28 170 LYS A N 1
ATOM 1392 C CA . LYS A 1 170 ? 10.212 28.864 -28.584 1.00 49.28 170 LYS A CA 1
ATOM 1393 C C . LYS A 1 170 ? 10.446 27.403 -28.257 1.00 49.28 170 LYS A C 1
ATOM 1395 O O . LYS A 1 170 ? 10.007 26.508 -28.970 1.00 49.28 170 LYS A O 1
ATOM 1400 N N . VAL A 1 171 ? 11.130 27.180 -27.147 1.00 55.00 171 VAL A N 1
ATOM 1401 C CA . VAL A 1 171 ? 11.295 25.855 -26.569 1.00 55.00 171 VAL A CA 1
ATOM 1402 C C . VAL A 1 171 ? 9.987 25.483 -25.882 1.00 55.00 171 VAL A C 1
ATOM 1404 O O . VAL A 1 171 ? 9.635 26.057 -24.854 1.00 55.00 171 VAL A O 1
ATOM 1407 N N . VAL A 1 172 ? 9.258 24.551 -26.478 1.00 54.41 172 VAL A N 1
ATOM 1408 C CA . VAL A 1 172 ? 8.083 23.926 -25.884 1.00 54.41 172 VAL A CA 1
ATOM 1409 C C . VAL A 1 172 ? 8.570 22.702 -25.116 1.00 54.41 172 VAL A C 1
ATOM 1411 O O . VAL A 1 172 ? 9.261 21.845 -25.667 1.00 54.41 172 VAL A O 1
ATOM 1414 N N . GLN A 1 173 ? 8.250 22.655 -23.825 1.00 56.09 173 GLN A N 1
ATOM 1415 C CA . GLN A 1 173 ? 8.372 21.441 -23.028 1.00 56.09 173 GLN A CA 1
ATOM 1416 C C . GLN A 1 173 ? 7.045 20.707 -23.147 1.00 56.09 173 GLN A C 1
ATOM 1418 O O . GLN A 1 173 ? 6.061 21.128 -22.545 1.00 56.09 173 GLN A O 1
ATOM 1423 N N . ASP A 1 174 ? 7.014 19.657 -23.957 1.00 53.62 174 ASP A N 1
ATOM 1424 C CA . ASP A 1 174 ? 5.857 18.772 -24.044 1.00 53.62 174 ASP A CA 1
ATOM 1425 C C . ASP A 1 174 ? 6.315 17.315 -23.932 1.00 53.62 174 ASP A C 1
ATOM 1427 O O . ASP A 1 174 ? 7.414 16.962 -24.377 1.00 53.62 174 ASP A O 1
ATOM 1431 N N . GLU A 1 175 ? 5.497 16.473 -23.298 1.00 54.19 175 GLU A N 1
ATOM 1432 C CA . GLU A 1 175 ? 5.775 15.038 -23.203 1.00 54.19 175 GLU A CA 1
ATOM 1433 C C . GLU A 1 175 ? 5.562 14.427 -24.601 1.00 54.19 175 GLU A C 1
ATOM 1435 O O . GLU A 1 175 ? 4.457 14.528 -25.141 1.00 54.19 175 GLU A O 1
ATOM 1440 N N . PRO A 1 176 ? 6.566 13.787 -25.234 1.00 55.09 176 PRO A N 1
ATOM 1441 C CA . PRO A 1 176 ? 6.365 13.205 -26.558 1.00 55.09 176 PRO A CA 1
ATOM 1442 C C . PRO A 1 176 ? 5.218 12.186 -26.530 1.00 55.09 176 PRO A C 1
ATOM 1444 O O . PRO A 1 176 ? 5.173 11.313 -25.667 1.00 55.09 176 PRO A O 1
ATOM 1447 N N . ALA A 1 177 ? 4.290 12.262 -27.490 1.00 57.53 177 ALA A N 1
ATOM 1448 C CA . ALA A 1 177 ? 3.100 11.404 -27.531 1.00 57.53 177 ALA A CA 1
ATOM 1449 C C . ALA A 1 177 ? 3.435 9.895 -27.492 1.00 57.53 177 ALA A C 1
ATOM 1451 O O . ALA A 1 177 ? 2.675 9.092 -26.950 1.00 57.53 177 ALA A O 1
ATOM 1452 N N . GLU A 1 178 ? 4.605 9.505 -28.010 1.00 52.88 178 GLU A N 1
ATOM 1453 C CA . GLU A 1 178 ? 5.079 8.114 -28.029 1.00 52.88 178 GLU A CA 1
ATOM 1454 C C . GLU A 1 178 ? 5.511 7.591 -26.644 1.00 52.88 178 GLU A C 1
ATOM 1456 O O . GLU A 1 178 ? 5.690 6.387 -26.456 1.00 52.88 178 GLU A O 1
ATOM 1461 N N . TYR A 1 179 ? 5.646 8.486 -25.662 1.00 55.91 179 TYR A N 1
ATOM 1462 C CA . TYR A 1 179 ? 5.908 8.179 -24.255 1.00 55.91 179 TYR A CA 1
ATOM 1463 C C . TYR A 1 179 ? 4.697 7.516 -23.589 1.00 55.91 179 TYR A C 1
ATOM 1465 O O . TYR A 1 179 ? 4.832 6.592 -22.784 1.00 55.91 179 TYR A O 1
ATOM 1473 N N . TRP A 1 180 ? 3.493 7.935 -23.986 1.00 59.31 180 TRP A N 1
ATOM 1474 C CA . TRP A 1 180 ? 2.243 7.463 -23.402 1.00 59.31 180 TRP A CA 1
ATOM 1475 C C . TRP A 1 180 ? 1.978 5.995 -23.697 1.00 59.31 180 TRP A C 1
ATOM 1477 O O . TRP A 1 180 ? 1.594 5.259 -22.798 1.00 59.31 180 TRP A O 1
ATOM 1487 N N . ILE A 1 181 ? 2.236 5.529 -24.918 1.00 60.72 181 ILE A N 1
ATOM 1488 C CA . ILE A 1 181 ? 1.921 4.147 -25.322 1.00 60.72 181 ILE A CA 1
ATOM 1489 C C . ILE A 1 181 ? 2.614 3.128 -24.407 1.00 60.72 181 ILE A C 1
ATOM 1491 O O . ILE A 1 181 ? 2.023 2.116 -24.034 1.00 60.72 181 ILE A O 1
ATOM 1495 N N . PHE A 1 182 ? 3.849 3.425 -24.006 1.00 60.38 182 PHE A N 1
ATOM 1496 C CA . PHE A 1 182 ? 4.644 2.563 -23.145 1.00 60.38 182 PHE A CA 1
ATOM 1497 C C . PHE A 1 182 ? 4.305 2.705 -21.656 1.00 60.38 182 PHE A C 1
ATOM 1499 O O . PHE A 1 182 ? 4.273 1.715 -20.927 1.00 60.38 182 PHE A O 1
ATOM 1506 N N . LEU A 1 183 ? 4.052 3.931 -21.194 1.00 67.81 183 LEU A N 1
ATOM 1507 C CA . LEU A 1 183 ? 3.823 4.204 -19.776 1.00 67.81 183 LEU A CA 1
ATOM 1508 C C . LEU A 1 183 ? 2.374 4.049 -19.340 1.00 67.81 183 LEU A C 1
ATOM 1510 O O . LEU A 1 183 ? 2.122 3.929 -18.145 1.00 67.81 183 LEU A O 1
ATOM 1514 N N . MET A 1 184 ? 1.423 4.020 -20.272 1.00 71.12 184 MET A N 1
ATOM 1515 C CA . MET A 1 184 ? -0.001 3.895 -19.966 1.00 71.12 184 MET A CA 1
ATOM 1516 C C . MET A 1 184 ? -0.322 2.709 -19.043 1.00 71.12 184 MET A C 1
ATOM 1518 O O . MET A 1 184 ? -1.026 2.926 -18.059 1.00 71.12 184 MET A O 1
ATOM 1522 N N . PRO A 1 185 ? 0.212 1.488 -19.257 1.00 68.44 185 PRO A N 1
ATOM 1523 C CA . PRO A 1 185 ? -0.020 0.374 -18.337 1.00 68.44 185 PRO A CA 1
ATOM 1524 C C . PRO A 1 185 ? 0.499 0.641 -16.916 1.00 68.44 185 PRO A C 1
ATOM 1526 O O . PRO A 1 185 ? -0.167 0.295 -15.944 1.00 68.44 185 PRO A O 1
ATOM 1529 N N . PHE A 1 186 ? 1.657 1.298 -16.789 1.00 73.19 186 PHE A N 1
ATOM 1530 C CA . PHE A 1 186 ? 2.232 1.667 -15.494 1.00 73.19 186 PHE A CA 1
ATOM 1531 C C . PHE A 1 186 ? 1.403 2.750 -14.808 1.00 73.19 186 PHE A C 1
ATOM 1533 O O . PHE A 1 186 ? 1.097 2.647 -13.623 1.00 73.19 186 PHE A O 1
ATOM 1540 N N . ARG A 1 187 ? 0.999 3.766 -15.572 1.00 74.19 187 ARG A N 1
ATOM 1541 C CA . ARG A 1 187 ? 0.192 4.879 -15.090 1.00 74.19 187 ARG A CA 1
ATOM 1542 C C . ARG A 1 187 ? -1.173 4.413 -14.603 1.00 74.19 187 ARG A C 1
ATOM 1544 O O . ARG A 1 187 ? -1.538 4.739 -13.488 1.00 74.19 187 ARG A O 1
ATOM 1551 N N . LEU A 1 188 ? -1.894 3.609 -15.384 1.00 77.69 188 LEU A N 1
ATOM 1552 C CA . LEU A 1 188 ? -3.212 3.106 -14.984 1.00 77.69 188 LEU A CA 1
ATOM 1553 C C . LEU A 1 188 ? -3.148 2.311 -13.673 1.00 77.69 188 LEU A C 1
ATOM 1555 O O . LEU A 1 188 ? -4.001 2.483 -12.803 1.00 77.69 188 LEU A O 1
ATOM 1559 N N . ALA A 1 189 ? -2.128 1.466 -13.515 1.00 77.44 189 ALA A N 1
ATOM 1560 C CA . ALA A 1 189 ? -1.932 0.708 -12.286 1.00 77.44 189 ALA A CA 1
ATOM 1561 C C . ALA A 1 189 ? -1.538 1.608 -11.100 1.00 77.44 189 ALA A C 1
ATOM 1563 O O . ALA A 1 189 ? -2.007 1.375 -9.986 1.00 77.44 189 ALA A O 1
ATOM 1564 N N . ILE A 1 190 ? -0.729 2.649 -11.322 1.00 80.62 190 ILE A N 1
ATOM 1565 C CA . ILE A 1 190 ? -0.341 3.616 -10.283 1.00 80.62 190 ILE A CA 1
ATOM 1566 C C . ILE A 1 190 ? -1.517 4.509 -9.876 1.00 80.62 190 ILE A C 1
ATOM 1568 O O . ILE A 1 190 ? -1.759 4.654 -8.681 1.00 80.62 190 ILE A O 1
ATOM 1572 N N . ASP A 1 191 ? -2.301 5.016 -10.826 1.00 82.19 191 ASP A N 1
ATOM 1573 C CA . ASP A 1 191 ? -3.509 5.806 -10.564 1.00 82.19 191 ASP A CA 1
ATOM 1574 C C . ASP A 1 191 ? -4.519 4.979 -9.738 1.00 82.19 191 ASP A C 1
ATOM 1576 O O . ASP A 1 191 ? -5.123 5.463 -8.774 1.00 82.19 191 ASP A O 1
ATOM 1580 N N . GLU A 1 192 ? -4.680 3.689 -10.064 1.00 84.81 192 GLU A N 1
ATOM 1581 C CA . GLU A 1 192 ? -5.530 2.782 -9.290 1.00 84.81 192 GLU A CA 1
ATOM 1582 C C . GLU A 1 192 ? -4.983 2.544 -7.872 1.00 84.81 192 GLU A C 1
ATOM 1584 O O . GLU A 1 192 ? -5.750 2.598 -6.902 1.00 84.81 192 GLU A O 1
ATOM 1589 N N . LEU A 1 193 ? -3.672 2.319 -7.738 1.00 87.50 193 LEU A N 1
ATOM 1590 C CA . LEU A 1 193 ? -2.988 2.164 -6.452 1.00 87.50 193 LEU A CA 1
ATOM 1591 C C . LEU A 1 193 ? -3.148 3.405 -5.574 1.00 87.50 193 LEU A C 1
ATOM 1593 O O . LEU A 1 193 ? -3.509 3.271 -4.406 1.00 87.50 193 LEU A O 1
ATOM 1597 N N . GLN A 1 194 ? -2.944 4.599 -6.130 1.00 87.31 194 GLN A N 1
ATOM 1598 C CA . GLN A 1 194 ? -3.135 5.863 -5.424 1.00 87.31 194 GLN A CA 1
ATOM 1599 C C . GLN A 1 194 ? -4.577 6.012 -4.957 1.00 87.31 194 GLN A C 1
ATOM 1601 O O . GLN A 1 194 ? -4.810 6.256 -3.778 1.00 87.31 194 GLN A O 1
ATOM 1606 N N . ARG A 1 195 ? -5.559 5.793 -5.838 1.00 88.56 195 ARG A N 1
ATOM 1607 C CA . ARG A 1 195 ? -6.978 5.896 -5.475 1.00 88.56 195 ARG A CA 1
ATOM 1608 C C . ARG A 1 195 ? -7.329 4.984 -4.298 1.00 88.56 195 ARG A C 1
ATOM 1610 O O . ARG A 1 195 ? -8.042 5.399 -3.381 1.00 88.56 195 ARG A O 1
ATOM 1617 N N . ILE A 1 196 ? -6.834 3.747 -4.309 1.00 92.06 196 ILE A N 1
ATOM 1618 C CA . ILE A 1 196 ? -7.083 2.780 -3.234 1.00 92.06 196 ILE A CA 1
ATOM 1619 C C . ILE A 1 196 ? -6.326 3.162 -1.964 1.00 92.06 196 ILE A C 1
ATOM 1621 O O . ILE A 1 196 ? -6.914 3.102 -0.883 1.00 92.06 196 ILE A O 1
ATOM 1625 N N . ALA A 1 197 ? -5.070 3.592 -2.073 1.00 91.12 197 ALA A N 1
ATOM 1626 C CA . ALA A 1 197 ? -4.274 4.057 -0.943 1.00 91.12 197 ALA A CA 1
ATOM 1627 C C . ALA A 1 197 ? -4.919 5.280 -0.273 1.00 91.12 197 ALA A C 1
ATOM 1629 O O . ALA A 1 197 ? -5.136 5.263 0.936 1.00 91.12 197 ALA A O 1
ATOM 1630 N N . THR A 1 198 ? -5.338 6.286 -1.047 1.00 91.88 198 THR A N 1
ATOM 1631 C CA . THR A 1 198 ? -6.060 7.469 -0.557 1.00 91.88 198 THR A CA 1
ATOM 1632 C C . THR A 1 198 ? -7.382 7.085 0.100 1.00 91.88 198 THR A C 1
ATOM 1634 O O . THR A 1 198 ? -7.656 7.493 1.223 1.00 91.88 198 THR A O 1
ATOM 1637 N N . SER A 1 199 ? -8.201 6.251 -0.550 1.00 93.88 199 SER A N 1
ATOM 1638 C CA . SER A 1 199 ? -9.467 5.792 0.039 1.00 93.88 199 SER A CA 1
ATOM 1639 C C . SER A 1 199 ? -9.249 5.015 1.344 1.00 93.88 199 SER A C 1
ATOM 1641 O O . SER A 1 199 ? -10.037 5.132 2.287 1.00 93.88 199 SER A O 1
ATOM 1643 N N . THR A 1 200 ? -8.166 4.242 1.422 1.00 93.56 200 THR A N 1
ATOM 1644 C CA . THR A 1 200 ? -7.777 3.494 2.621 1.00 93.56 200 THR A CA 1
ATOM 1645 C C . THR A 1 200 ? -7.326 4.424 3.737 1.00 93.56 200 THR A C 1
ATOM 1647 O O . THR A 1 200 ? -7.847 4.296 4.841 1.00 93.56 200 THR A O 1
ATOM 1650 N N . ALA A 1 201 ? -6.451 5.390 3.451 1.00 92.94 201 ALA A N 1
ATOM 1651 C CA . ALA A 1 201 ? -6.036 6.416 4.404 1.00 92.94 201 ALA A CA 1
ATOM 1652 C C . ALA A 1 201 ? -7.248 7.183 4.958 1.00 92.94 201 ALA A C 1
ATOM 1654 O O . ALA A 1 201 ? -7.455 7.195 6.167 1.00 92.94 201 ALA A O 1
ATOM 1655 N N . ASN A 1 202 ? -8.143 7.652 4.084 1.00 91.62 202 ASN A N 1
ATOM 1656 C CA . ASN A 1 202 ? -9.372 8.339 4.492 1.00 91.62 202 ASN A CA 1
ATOM 1657 C C . ASN A 1 202 ? -10.278 7.458 5.369 1.00 91.62 202 ASN A C 1
ATOM 1659 O O . ASN A 1 202 ? -10.903 7.949 6.303 1.00 91.62 202 ASN A O 1
ATOM 1663 N N . SER A 1 203 ? -10.359 6.150 5.093 1.00 90.88 203 SER A N 1
ATOM 1664 C CA . SER A 1 203 ? -11.136 5.218 5.928 1.00 90.88 203 SER A CA 1
ATOM 1665 C C . SER A 1 203 ? -10.527 5.070 7.327 1.00 90.88 203 SER A C 1
ATOM 1667 O O . SER A 1 203 ? -11.255 4.946 8.311 1.00 90.88 203 SER A O 1
ATOM 1669 N N . ILE A 1 204 ? -9.194 5.076 7.415 1.00 91.75 204 ILE A N 1
ATOM 1670 C CA . ILE A 1 204 ? -8.458 5.012 8.681 1.00 91.75 204 ILE A CA 1
ATOM 1671 C C . ILE A 1 204 ? -8.663 6.298 9.479 1.00 91.75 204 ILE A C 1
ATOM 1673 O O . ILE A 1 204 ? -8.948 6.227 10.673 1.00 91.75 204 ILE A O 1
ATOM 1677 N N . ASP A 1 205 ? -8.546 7.453 8.831 1.00 91.25 205 ASP A N 1
ATOM 1678 C CA . ASP A 1 205 ? -8.727 8.746 9.486 1.00 91.25 205 ASP A CA 1
ATOM 1679 C C . ASP A 1 205 ? -10.166 8.933 9.954 1.00 91.25 205 ASP A C 1
ATOM 1681 O O . ASP A 1 205 ? -10.381 9.273 11.114 1.00 91.25 205 ASP A O 1
ATOM 1685 N N . HIS A 1 206 ? -11.152 8.553 9.140 1.00 89.00 206 HIS A N 1
ATOM 1686 C CA . HIS A 1 206 ? -12.547 8.558 9.568 1.00 89.00 206 HIS A CA 1
ATOM 1687 C C . HIS A 1 206 ? -12.786 7.654 10.787 1.00 89.00 206 HIS A C 1
ATOM 1689 O O . HIS A 1 206 ? -13.479 8.035 11.729 1.00 89.00 206 HIS A O 1
ATOM 1695 N N . TRP A 1 207 ? -12.183 6.459 10.817 1.00 88.25 207 TRP A N 1
ATOM 1696 C CA . TRP A 1 207 ? -12.257 5.603 12.002 1.00 88.25 207 TRP A CA 1
ATOM 1697 C C . TRP A 1 207 ? -11.616 6.277 13.225 1.00 88.25 207 TRP A C 1
ATOM 1699 O O . TRP A 1 207 ? -12.186 6.219 14.313 1.00 88.25 207 TRP A O 1
ATOM 1709 N N . ARG A 1 208 ? -10.464 6.947 13.071 1.00 87.31 208 ARG A N 1
ATOM 1710 C CA . ARG A 1 208 ? -9.799 7.684 14.163 1.00 87.31 208 ARG A CA 1
ATOM 1711 C C . ARG A 1 208 ? -10.675 8.818 14.690 1.00 87.31 208 ARG A C 1
ATOM 1713 O O . ARG A 1 208 ? -10.846 8.908 15.904 1.00 87.31 208 ARG A O 1
ATOM 1720 N N . GLU A 1 209 ? -11.276 9.608 13.804 1.00 87.19 209 GLU A N 1
ATOM 1721 C CA . GLU A 1 209 ? -12.218 10.678 14.151 1.00 87.19 209 GLU A CA 1
ATOM 1722 C C . GLU A 1 209 ? -13.399 10.132 14.957 1.00 87.19 209 GLU A C 1
ATOM 1724 O O . GLU A 1 209 ? -13.697 10.653 16.029 1.00 87.19 209 GLU A O 1
ATOM 1729 N N . GLN A 1 210 ? -14.007 9.019 14.527 1.00 83.44 210 GLN A N 1
ATOM 1730 C CA . GLN A 1 210 ? -15.083 8.368 15.284 1.00 83.44 210 GLN A CA 1
ATOM 1731 C C . GLN A 1 210 ? -14.638 7.963 16.700 1.00 83.44 210 GLN A C 1
ATOM 1733 O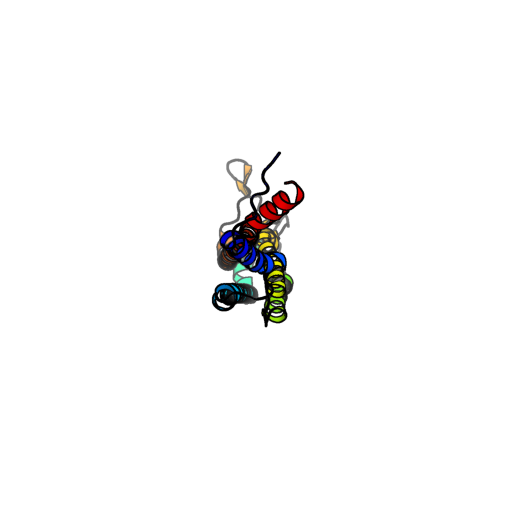 O . GLN A 1 210 ? -15.400 8.109 17.659 1.00 83.44 210 GLN A O 1
ATOM 1738 N N . GLN A 1 211 ? -13.402 7.469 16.863 1.00 80.31 211 GLN A N 1
ATOM 1739 C CA . GLN A 1 211 ? -12.869 7.141 18.190 1.00 80.31 211 GLN A CA 1
ATOM 1740 C C . GLN A 1 211 ? -12.636 8.394 19.051 1.00 80.31 211 GLN A C 1
ATOM 1742 O O . GLN A 1 211 ? -12.826 8.341 20.267 1.00 80.31 211 GLN A O 1
ATOM 1747 N N . GLU A 1 212 ? -12.203 9.506 18.458 1.00 78.75 212 GLU A N 1
ATOM 1748 C CA . GLU A 1 212 ? -12.008 10.776 19.164 1.00 78.75 212 GLU A CA 1
ATOM 1749 C C . GLU A 1 212 ? -13.334 11.428 19.555 1.00 78.75 212 GLU A C 1
ATOM 1751 O O . GLU A 1 212 ? -13.493 11.871 20.693 1.00 78.75 212 GLU A O 1
ATOM 1756 N N . GLU A 1 213 ? -14.321 11.431 18.663 1.00 77.44 213 GLU A N 1
ATOM 1757 C CA . GLU A 1 213 ? -15.662 11.939 18.945 1.00 77.44 213 GLU A CA 1
ATOM 1758 C C . GLU A 1 213 ? -16.346 11.159 20.060 1.00 77.44 213 GLU A C 1
ATOM 1760 O O . GLU A 1 213 ? -16.892 11.766 20.982 1.00 77.44 213 GLU A O 1
ATOM 1765 N N . ALA A 1 214 ? -16.220 9.830 20.060 1.00 70.06 214 ALA A N 1
ATOM 1766 C CA . ALA A 1 214 ? -16.708 8.997 21.155 1.00 70.06 214 ALA A CA 1
ATOM 1767 C C . ALA A 1 214 ? -16.069 9.363 22.513 1.00 70.06 214 ALA A C 1
ATOM 1769 O O . ALA A 1 214 ? -16.673 9.134 23.563 1.00 70.06 214 ALA A O 1
ATOM 1770 N N . ARG A 1 215 ? -14.868 9.962 22.517 1.00 69.75 215 ARG A N 1
ATOM 1771 C CA . ARG A 1 215 ? -14.155 10.404 23.729 1.00 69.75 215 ARG A CA 1
ATOM 1772 C C . ARG A 1 215 ? -14.514 11.823 24.184 1.00 69.75 215 ARG A C 1
ATOM 1774 O O . ARG A 1 215 ? -14.338 12.110 25.369 1.00 69.75 215 ARG A O 1
ATOM 1781 N N . LYS A 1 216 ? -15.019 12.707 23.312 1.00 70.81 216 LYS A N 1
ATOM 1782 C CA . LYS A 1 216 ? -15.308 14.122 23.653 1.00 70.81 216 LYS A CA 1
ATOM 1783 C C . LYS A 1 216 ? -16.223 14.291 24.884 1.00 70.81 216 LYS A C 1
ATOM 1785 O O . LYS A 1 216 ? -15.802 14.987 25.811 1.00 70.81 216 LYS A O 1
ATOM 1790 N N . PRO A 1 217 ? -17.377 13.595 25.001 1.00 65.75 217 PRO A N 1
ATOM 1791 C CA . PRO A 1 217 ? -18.272 13.751 26.156 1.00 65.75 217 PRO A CA 1
ATOM 1792 C C . PRO A 1 217 ? -17.615 13.377 27.492 1.00 65.75 217 PRO A C 1
ATOM 1794 O O . PRO A 1 217 ? -17.997 13.864 28.554 1.00 65.75 217 PRO A O 1
ATOM 1797 N N . PHE A 1 218 ? -16.614 12.495 27.452 1.00 66.75 218 PHE A N 1
ATOM 1798 C CA . PHE A 1 218 ? -15.871 12.080 28.635 1.00 66.75 218 PHE A CA 1
ATOM 1799 C C . PHE A 1 218 ? -14.871 13.144 29.098 1.00 66.75 218 PHE A C 1
ATOM 1801 O O . PHE A 1 218 ? -14.794 13.427 30.293 1.00 66.75 218 PHE A O 1
ATOM 1808 N N . ILE A 1 219 ? -14.128 13.755 28.170 1.00 65.44 219 ILE A N 1
ATOM 1809 C CA . ILE A 1 219 ? -13.205 14.854 28.493 1.00 65.44 219 ILE A CA 1
ATOM 1810 C C . ILE A 1 219 ? -13.988 16.020 29.102 1.00 65.44 219 ILE A C 1
ATOM 1812 O O . ILE A 1 219 ? -13.570 16.578 30.116 1.00 65.44 219 ILE A O 1
ATOM 1816 N N . GLU A 1 220 ? -15.157 16.335 28.546 1.00 67.38 220 GLU A N 1
ATOM 1817 C CA . GLU A 1 220 ? -16.065 17.348 29.090 1.00 67.38 220 GLU A CA 1
ATOM 1818 C C . GLU A 1 220 ? -16.533 16.992 30.510 1.00 67.38 220 GLU A C 1
ATOM 1820 O O . GLU A 1 220 ? -16.438 17.824 31.410 1.00 67.38 220 GLU A O 1
ATOM 1825 N N . TYR A 1 221 ? -16.946 15.743 30.756 1.00 65.69 221 TYR A N 1
ATOM 1826 C CA . TYR A 1 221 ? -17.341 15.275 32.091 1.00 65.69 221 TYR A CA 1
ATOM 1827 C C . TYR A 1 221 ? -16.207 15.353 33.126 1.00 65.69 221 TYR A C 1
ATOM 1829 O O . TYR A 1 221 ? -16.421 15.835 34.239 1.00 65.69 221 TYR A O 1
ATOM 1837 N N . LEU A 1 222 ? -14.993 14.913 32.777 1.00 62.88 222 LEU A N 1
ATOM 1838 C CA . LEU A 1 222 ? -13.829 15.021 33.664 1.00 62.88 222 LEU A CA 1
ATOM 1839 C C . LEU A 1 222 ? -13.462 16.477 33.961 1.00 62.88 222 LEU A C 1
ATOM 1841 O O . LEU A 1 222 ? -13.083 16.801 35.085 1.00 62.88 222 LEU A O 1
ATOM 1845 N N . THR A 1 223 ? -13.574 17.348 32.959 1.00 64.69 223 THR A N 1
ATOM 1846 C CA . THR A 1 223 ? -13.306 18.781 33.110 1.00 64.69 223 THR A CA 1
ATOM 1847 C C . THR A 1 223 ? -14.339 19.409 34.047 1.00 64.69 223 THR A C 1
ATOM 1849 O O . THR A 1 223 ? -13.965 20.094 34.995 1.00 64.69 223 THR A O 1
ATOM 1852 N N . LEU A 1 224 ? -15.625 19.091 33.876 1.00 64.19 224 LEU A N 1
ATOM 1853 C CA . LEU A 1 224 ? -16.696 19.550 34.766 1.00 64.19 224 LEU A CA 1
ATOM 1854 C C . LEU A 1 224 ? -16.529 19.052 36.209 1.00 64.19 224 LEU A C 1
ATOM 1856 O O . LEU A 1 224 ? -16.763 19.816 37.133 1.00 64.19 224 LEU A O 1
ATOM 1860 N N . LEU A 1 225 ? -16.080 17.810 36.422 1.00 57.31 225 LEU A N 1
ATOM 1861 C CA . LEU A 1 225 ? -15.793 17.275 37.763 1.00 57.31 225 LEU A CA 1
ATOM 1862 C C . LEU A 1 225 ? -14.576 17.910 38.447 1.00 57.31 225 LEU A C 1
ATOM 1864 O O . LEU A 1 225 ? -14.450 17.830 39.666 1.00 57.31 225 LEU A O 1
ATOM 1868 N N . ARG A 1 226 ? -13.632 18.452 37.673 1.00 49.91 226 ARG A N 1
ATOM 1869 C CA . ARG A 1 226 ? -12.393 19.041 38.197 1.00 49.91 226 ARG A CA 1
ATOM 1870 C C . ARG A 1 226 ? -12.536 20.533 38.504 1.00 49.91 226 ARG A C 1
ATOM 1872 O O . ARG A 1 226 ? -11.764 21.048 39.309 1.00 49.91 226 ARG A O 1
ATOM 1879 N N . TYR A 1 227 ? -13.485 21.207 37.856 1.00 51.91 227 TYR A N 1
ATOM 1880 C CA . TYR A 1 227 ? -13.673 22.659 37.933 1.00 51.91 227 TYR A CA 1
ATOM 1881 C C . TYR A 1 227 ? -15.064 23.102 38.425 1.00 51.91 227 TYR A C 1
ATOM 1883 O O . TYR A 1 227 ? -15.297 24.307 38.510 1.00 51.91 227 TYR A O 1
ATOM 1891 N N . GLY A 1 228 ? -15.974 22.175 38.739 1.00 46.31 228 GLY A N 1
ATOM 1892 C CA . GLY A 1 228 ? -17.296 22.438 39.327 1.00 46.31 228 GLY A CA 1
ATOM 1893 C C . GLY A 1 228 ? -17.439 21.817 40.706 1.00 46.31 228 GLY A C 1
ATOM 1894 O O . GLY A 1 228 ? -18.157 22.424 41.529 1.00 46.31 228 GLY A O 1
#

Sequence (228 aa):
MSKDEKPSRADLARRKRIQALYKDLALGREELNPGEKEVLIPQLRGRVEFMLRRFQELKRIASNKDVPHLATQSFRKLLPTMEPEKVSAQEVRRRVDEFLLELQGHIDENFIGPLTELLGKYQNVEDIPTLRRFLTDLHLRCMSITATEGELFKYRVAFHLHITEARTGKVVQDEPAEYWIFLMPFRLAIDELQRIATSTANSIDHWREQQEEARKPFIEYLTLLRYG

Organism: Stigmatella aurantiaca (NCBI:txid41)

Radius of gyration: 28.18 Å; chains: 1; bounding box: 57×42×90 Å

pLDDT: mean 73.85, std 16.87, range [39.44, 96.44]

Foldseek 3Di:
DDDPDDDDPVVVVVVVVVVVVVVCLVVPPWFDDCCCVPPVVVVLLVLLVVLLVLLVVLLVLLPDPCLLVLCLVVQLLVDPDPCSVPDDSVNSSVVSNVLSVVLNVCSVPLRNVLSVVLCVVPVDDGTPVSVVVSLVSLLVSLVSLLVCVCPSVVVVPSDQNQDQPPVPRHRDRDDPPSVCVSCVSVVVSSVVSNVSSVVSNVVSVVVVVVSVVVCVVVVVVVVVVVPD